Protein AF-A0A960HHR7-F1 (afdb_monomer_lite)

Structure (mmCIF, N/CA/C/O backbone):
data_AF-A0A960HHR7-F1
#
_entry.id   AF-A0A960HHR7-F1
#
loop_
_atom_site.group_PDB
_atom_site.id
_atom_site.type_symbol
_atom_site.label_atom_id
_atom_site.label_alt_id
_atom_site.label_comp_id
_atom_site.label_asym_id
_atom_site.label_entity_id
_atom_site.label_seq_id
_atom_site.pdbx_PDB_ins_code
_atom_site.Cartn_x
_atom_site.Cartn_y
_atom_site.Cartn_z
_atom_site.occupancy
_atom_site.B_iso_or_equiv
_atom_site.auth_seq_id
_atom_site.auth_comp_id
_atom_site.auth_asym_id
_atom_site.auth_atom_id
_atom_site.pdbx_PDB_model_num
ATOM 1 N N . MET A 1 1 ? 8.079 14.075 33.775 1.00 66.06 1 MET A N 1
ATOM 2 C CA . MET A 1 1 ? 6.916 13.169 33.890 1.00 66.06 1 MET A CA 1
ATOM 3 C C . MET A 1 1 ? 6.936 12.255 32.682 1.00 66.06 1 MET A C 1
ATOM 5 O O . MET A 1 1 ? 7.064 12.766 31.577 1.00 66.06 1 MET A O 1
ATOM 9 N N . THR A 1 2 ? 6.903 10.942 32.877 1.00 82.75 2 THR A N 1
ATOM 10 C CA . THR A 1 2 ? 6.808 9.958 31.789 1.00 82.75 2 THR A CA 1
ATOM 11 C C . THR A 1 2 ? 5.339 9.649 31.532 1.00 82.75 2 THR A C 1
ATOM 13 O O . THR A 1 2 ? 4.593 9.377 32.470 1.00 82.75 2 THR A O 1
ATOM 16 N N . ALA A 1 3 ? 4.914 9.728 30.272 1.00 86.44 3 ALA A N 1
ATOM 17 C CA . ALA A 1 3 ? 3.579 9.293 29.886 1.00 86.44 3 ALA A CA 1
ATOM 18 C C . ALA A 1 3 ? 3.451 7.776 30.104 1.00 86.44 3 ALA A C 1
ATOM 20 O O . ALA A 1 3 ? 4.387 7.027 29.818 1.00 86.44 3 ALA A O 1
ATOM 21 N N . GLN A 1 4 ? 2.307 7.336 30.625 1.00 91.25 4 GLN A N 1
ATOM 22 C CA . GLN A 1 4 ? 1.967 5.922 30.766 1.00 91.25 4 GLN A CA 1
ATOM 23 C C . GLN A 1 4 ? 0.997 5.507 29.654 1.00 91.25 4 GLN A C 1
ATOM 25 O O . GLN A 1 4 ? 0.237 6.350 29.171 1.00 91.25 4 GLN A O 1
ATOM 30 N N . PRO A 1 5 ? 1.018 4.234 29.225 1.00 92.06 5 PRO A N 1
ATOM 31 C CA . PRO A 1 5 ? 0.065 3.741 28.244 1.00 92.06 5 PRO A CA 1
ATOM 32 C C . PRO A 1 5 ? -1.358 3.779 28.810 1.00 92.06 5 PRO A C 1
ATOM 34 O O . PRO A 1 5 ? -1.590 3.422 29.964 1.00 92.06 5 PRO A O 1
ATOM 37 N N . LEU A 1 6 ? -2.307 4.185 27.971 1.00 92.94 6 LEU A N 1
ATOM 38 C CA . LEU A 1 6 ? -3.732 4.104 28.265 1.00 92.94 6 LEU A CA 1
ATOM 39 C C . LEU A 1 6 ? -4.187 2.647 28.099 1.00 92.94 6 LEU A C 1
ATOM 41 O O . LEU A 1 6 ? -4.031 2.073 27.024 1.00 92.94 6 LEU A O 1
ATOM 45 N N . THR A 1 7 ? -4.718 2.038 29.158 1.00 95.94 7 THR A N 1
ATOM 46 C CA . THR A 1 7 ? -5.096 0.610 29.173 1.00 95.94 7 THR A CA 1
ATOM 47 C C . THR A 1 7 ? -6.598 0.364 29.281 1.00 95.94 7 THR A C 1
ATOM 49 O O . THR A 1 7 ? -7.044 -0.761 29.076 1.00 95.94 7 THR A O 1
ATOM 52 N N . SER A 1 8 ? -7.368 1.395 29.617 1.00 96.50 8 SER A N 1
ATOM 53 C CA . SER A 1 8 ? -8.822 1.366 29.784 1.00 96.50 8 SER A CA 1
ATOM 54 C C . SER A 1 8 ? -9.370 2.785 29.655 1.00 96.50 8 SER A C 1
ATOM 56 O O . SER A 1 8 ? -8.641 3.742 29.919 1.00 96.50 8 SER A O 1
ATOM 58 N N . LEU A 1 9 ? -10.655 2.917 29.342 1.00 96.69 9 LEU A N 1
ATOM 59 C CA . LEU A 1 9 ? -11.384 4.185 29.375 1.00 96.69 9 LEU A CA 1
ATOM 60 C C . LEU A 1 9 ? -12.571 4.081 30.335 1.00 96.69 9 LEU A C 1
ATOM 62 O O . LEU A 1 9 ? -13.133 3.001 30.507 1.00 96.69 9 LEU A O 1
ATOM 66 N N . THR A 1 10 ? -12.978 5.199 30.938 1.00 97.19 10 THR A N 1
ATOM 67 C CA . THR A 1 10 ? -14.196 5.239 31.764 1.00 97.19 10 THR A CA 1
ATOM 68 C C . THR A 1 10 ? -15.323 5.949 31.023 1.00 97.19 10 THR A C 1
ATOM 70 O O . THR A 1 10 ? -15.139 7.041 30.490 1.00 97.19 10 THR A O 1
ATOM 73 N N . ALA A 1 11 ? -16.525 5.371 31.008 1.00 97.44 11 ALA A N 1
ATOM 74 C CA . ALA A 1 11 ? -17.689 6.034 30.425 1.00 97.44 11 ALA A CA 1
ATOM 75 C C . ALA A 1 11 ? -17.943 7.400 31.096 1.00 97.44 11 ALA A C 1
ATOM 77 O O . ALA A 1 11 ? -17.970 7.511 32.322 1.00 97.44 11 ALA A O 1
ATOM 78 N N . GLY A 1 12 ? -18.135 8.447 30.291 1.00 96.62 12 GLY A N 1
ATOM 79 C CA . GLY A 1 12 ? -18.308 9.822 30.772 1.00 96.62 12 GLY A CA 1
ATOM 80 C C . GLY A 1 12 ? -17.009 10.560 31.122 1.00 96.62 12 GLY A C 1
ATOM 81 O O . GLY A 1 12 ? -17.061 11.747 31.452 1.00 96.62 12 GLY A O 1
ATOM 82 N N . GLU A 1 13 ? -15.848 9.904 31.020 1.00 96.19 13 GLU A N 1
ATOM 83 C CA . GLU A 1 13 ? -14.543 10.555 31.138 1.00 96.19 13 GLU A CA 1
ATOM 84 C C . GLU A 1 13 ? -14.400 11.667 30.091 1.00 96.19 13 GLU A C 1
ATOM 86 O O . GLU A 1 13 ? -14.847 11.526 28.952 1.00 96.19 13 GLU A O 1
ATOM 91 N N . ARG A 1 14 ? -13.801 12.797 30.483 1.00 96.31 14 ARG A N 1
ATOM 92 C CA . ARG A 1 14 ? -13.617 13.958 29.606 1.00 96.31 14 ARG A CA 1
ATOM 93 C C . ARG A 1 14 ? -12.255 13.895 28.933 1.00 96.31 14 ARG A C 1
ATOM 95 O O . ARG A 1 14 ? -11.234 13.986 29.608 1.00 96.31 14 ARG A O 1
ATOM 102 N N . ILE A 1 15 ? -12.255 13.840 27.608 1.00 94.94 15 ILE A N 1
ATOM 103 C CA . ILE A 1 15 ? -11.051 13.928 26.783 1.00 94.94 15 ILE A CA 1
ATOM 104 C C . ILE A 1 15 ? -10.942 15.347 26.233 1.00 94.94 15 ILE A C 1
ATOM 106 O O . ILE A 1 15 ? -11.884 15.840 25.613 1.00 94.94 15 ILE A O 1
ATOM 110 N N . LEU A 1 16 ? -9.810 16.013 26.476 1.00 93.38 16 LEU A N 1
ATOM 111 C CA . LEU A 1 16 ? -9.553 17.361 25.968 1.00 93.38 16 LEU A CA 1
ATOM 112 C C . LEU A 1 16 ? -9.371 17.327 24.444 1.00 93.38 16 LEU A C 1
ATOM 114 O O . LEU A 1 16 ? -8.631 16.503 23.910 1.00 93.38 16 LEU A O 1
ATOM 118 N N . VAL A 1 17 ? -10.014 18.261 23.751 1.00 93.31 17 VAL A N 1
ATOM 119 C CA . VAL A 1 17 ? -9.988 18.397 22.294 1.00 93.31 17 VAL A CA 1
ATOM 120 C C . VAL A 1 17 ? -9.731 19.858 21.945 1.00 93.31 17 VAL A C 1
ATOM 122 O O . VAL A 1 17 ? -10.382 20.747 22.484 1.00 93.31 17 VAL A O 1
ATOM 125 N N . GLY A 1 18 ? -8.772 20.129 21.055 1.00 85.19 18 GLY A N 1
ATOM 126 C CA . GLY A 1 18 ? -8.492 21.492 20.582 1.00 85.19 18 GLY A CA 1
ATOM 127 C C . GLY A 1 18 ? -7.902 22.445 21.633 1.00 85.19 18 GLY A C 1
ATOM 128 O O . GLY A 1 18 ? -7.668 23.605 21.328 1.00 85.19 18 GLY A O 1
ATOM 129 N N . GLY A 1 19 ? -7.628 21.965 22.851 1.00 88.88 19 GLY A N 1
ATOM 130 C CA . GLY A 1 19 ? -7.031 22.747 23.939 1.00 88.88 19 GLY A CA 1
ATOM 131 C C . GLY A 1 19 ? -8.030 23.499 24.829 1.00 88.88 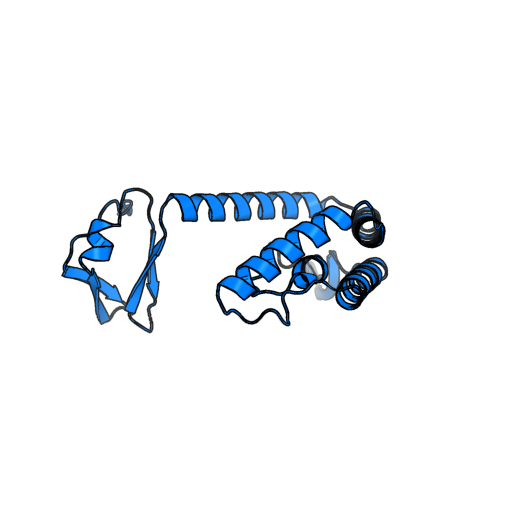19 GLY A C 1
ATOM 132 O O . GLY A 1 19 ? -7.659 23.883 25.934 1.00 88.88 19 GLY A O 1
ATOM 133 N N . ASP A 1 20 ? -9.283 23.662 24.402 1.00 92.88 20 ASP A N 1
ATOM 134 C CA . ASP A 1 20 ? -10.315 24.451 25.097 1.00 92.88 20 ASP A CA 1
ATOM 135 C C . ASP A 1 20 ? -11.686 23.754 25.207 1.00 92.88 20 ASP A C 1
ATOM 137 O O . ASP A 1 20 ? -12.572 24.223 25.924 1.00 92.88 20 ASP A O 1
ATOM 141 N N . ARG A 1 21 ? -11.872 22.617 24.529 1.00 94.81 21 ARG A N 1
ATOM 142 C CA . ARG A 1 21 ? -13.109 21.825 24.527 1.00 94.81 21 ARG A CA 1
ATOM 143 C C . ARG A 1 21 ? -12.853 20.434 25.087 1.00 94.81 21 ARG A C 1
ATOM 145 O O . ARG A 1 21 ? -11.716 19.979 25.179 1.00 94.81 21 ARG A O 1
ATOM 152 N N . PHE A 1 22 ? -13.919 19.726 25.442 1.00 95.94 22 PHE A N 1
ATOM 153 C CA . PHE A 1 22 ? -13.833 18.310 25.778 1.00 95.94 22 PHE A CA 1
ATOM 154 C C . PHE A 1 22 ? -14.968 17.521 25.137 1.00 95.94 22 PHE A C 1
ATOM 156 O O . PHE A 1 22 ? -16.048 18.056 24.888 1.00 95.94 22 PHE A O 1
ATOM 163 N N . VAL A 1 23 ? -14.723 16.231 24.936 1.00 96.50 23 VAL A N 1
ATOM 164 C CA . VAL A 1 23 ? -15.741 15.240 24.579 1.00 96.50 23 VAL A CA 1
ATOM 165 C C . VAL A 1 23 ? -15.806 14.172 25.656 1.00 96.50 23 VAL A C 1
ATOM 167 O O . VAL A 1 23 ? -14.818 13.909 26.341 1.00 96.50 23 VAL A O 1
ATOM 170 N N . MET A 1 24 ? -16.989 13.597 25.853 1.00 97.25 24 MET A N 1
ATOM 171 C CA . MET A 1 24 ? -17.178 12.528 26.828 1.00 97.25 24 MET A CA 1
ATOM 172 C C . MET A 1 24 ? -17.030 11.174 26.150 1.00 97.25 24 MET A C 1
ATOM 174 O O . MET A 1 24 ? -17.606 10.961 25.084 1.00 97.25 24 MET A O 1
ATOM 178 N N . VAL A 1 25 ? -16.311 10.255 26.788 1.00 97.50 25 VAL A N 1
ATOM 179 C CA . VAL A 1 25 ? -16.187 8.871 26.322 1.00 97.50 25 VAL A CA 1
ATOM 180 C C . VAL A 1 25 ? -17.565 8.188 26.348 1.00 97.50 25 VAL A C 1
ATOM 182 O O . VAL A 1 25 ? -18.169 8.082 27.422 1.00 97.50 25 VAL A O 1
ATOM 185 N N . PRO A 1 26 ? -18.079 7.696 25.205 1.00 97.38 26 PRO A N 1
ATOM 186 C CA . PRO A 1 26 ? -19.318 6.924 25.171 1.00 97.38 26 PRO A CA 1
ATOM 187 C C . PRO A 1 26 ? -19.165 5.567 25.881 1.00 97.38 26 PRO A C 1
ATOM 189 O O . PRO A 1 26 ? -18.097 4.964 25.781 1.00 97.38 26 PRO A O 1
ATOM 192 N N . PRO A 1 27 ? -20.222 5.017 26.512 1.00 97.88 27 PRO A N 1
ATOM 193 C CA . PRO A 1 27 ? -20.154 3.710 27.177 1.00 97.88 27 PRO A CA 1
ATOM 194 C C . PRO A 1 27 ? -19.641 2.584 26.272 1.00 97.88 27 PRO A C 1
ATOM 196 O O . PRO A 1 27 ? -18.730 1.865 26.653 1.00 97.88 27 PRO A O 1
ATOM 199 N N . ALA A 1 28 ? -20.130 2.512 25.030 1.00 97.06 28 ALA A N 1
ATOM 200 C CA . ALA A 1 28 ? -19.705 1.488 24.074 1.00 97.06 28 ALA A CA 1
ATOM 201 C C . ALA A 1 28 ? -18.201 1.543 23.750 1.00 97.06 28 ALA A C 1
ATOM 203 O O . ALA A 1 28 ? -17.589 0.508 23.514 1.00 97.06 28 ALA A O 1
ATOM 204 N N . LEU A 1 29 ? -17.604 2.741 23.747 1.00 97.31 29 LEU A N 1
ATOM 205 C CA . LEU A 1 29 ? -16.164 2.904 23.558 1.00 97.31 29 LEU A CA 1
ATOM 206 C C . LEU A 1 29 ? -15.397 2.445 24.802 1.00 97.31 29 LEU A C 1
ATOM 208 O O . LEU A 1 29 ? -14.404 1.740 24.672 1.00 97.31 29 LEU A O 1
ATOM 212 N N . ALA A 1 30 ? -15.861 2.826 25.995 1.00 97.56 30 ALA A N 1
ATOM 213 C CA . ALA A 1 30 ? -15.246 2.406 27.251 1.00 97.56 30 ALA A CA 1
ATOM 214 C C . ALA A 1 30 ? -15.256 0.879 27.419 1.00 97.56 30 ALA A C 1
ATOM 216 O O . ALA A 1 30 ? -14.239 0.306 27.797 1.00 97.56 30 ALA A O 1
ATOM 217 N N . ASP A 1 31 ? -16.370 0.232 27.069 1.00 97.75 31 ASP A N 1
ATOM 218 C CA . ASP A 1 31 ? -16.529 -1.224 27.144 1.00 97.75 31 ASP A CA 1
ATOM 219 C C . ASP A 1 31 ? -15.653 -1.968 26.121 1.00 97.75 31 ASP A C 1
ATOM 221 O O . ASP A 1 31 ? -15.204 -3.084 26.383 1.00 97.75 31 ASP A O 1
ATOM 225 N N . ALA A 1 32 ? -15.418 -1.371 24.948 1.00 97.38 32 ALA A N 1
ATOM 226 C CA . ALA A 1 32 ? -14.629 -1.979 23.877 1.00 97.38 32 ALA A CA 1
ATOM 227 C C . ALA A 1 32 ? -13.115 -1.758 24.024 1.00 97.38 32 ALA A C 1
ATOM 229 O O . ALA A 1 32 ? -12.339 -2.512 23.438 1.00 97.38 32 ALA A O 1
ATOM 230 N N . PHE A 1 33 ? -12.691 -0.724 24.754 1.00 98.06 33 PHE A N 1
ATOM 231 C CA . PHE A 1 33 ? -11.290 -0.328 24.845 1.00 98.06 33 PHE A CA 1
ATOM 232 C C . PHE A 1 33 ? -10.513 -1.193 25.841 1.00 98.06 33 PHE A C 1
ATOM 234 O O . PHE A 1 33 ? -10.871 -1.290 27.016 1.00 98.06 33 PHE A O 1
ATOM 241 N N . GLY A 1 34 ? -9.394 -1.759 25.395 1.00 97.12 34 GLY A N 1
ATOM 242 C CA . GLY A 1 34 ? -8.511 -2.576 26.220 1.00 97.12 34 GLY A CA 1
ATOM 243 C C . GLY A 1 34 ? -7.022 -2.239 26.087 1.00 97.12 34 GLY A C 1
ATOM 244 O O . GLY A 1 34 ? -6.619 -1.349 25.334 1.00 97.12 34 GLY A O 1
ATOM 245 N N . PRO A 1 35 ? -6.160 -2.958 26.828 1.00 97.38 35 PRO A N 1
ATOM 246 C CA . PRO A 1 35 ? -4.720 -2.746 26.784 1.00 97.38 35 PRO A CA 1
ATOM 247 C C . PRO A 1 35 ? -4.136 -2.930 25.378 1.00 97.38 35 PRO A C 1
ATOM 249 O O . PRO A 1 35 ? -4.312 -3.971 24.751 1.00 97.38 35 PRO A O 1
ATOM 252 N N . GLY A 1 36 ? -3.374 -1.934 24.922 1.00 95.75 36 GLY A N 1
ATOM 253 C CA . GLY A 1 36 ? -2.728 -1.936 23.605 1.00 95.75 36 GLY A CA 1
ATOM 254 C C . GLY A 1 36 ? -3.546 -1.261 22.502 1.00 95.75 36 GLY A C 1
ATOM 255 O O . GLY A 1 36 ? -2.981 -0.949 21.451 1.00 95.75 36 GLY A O 1
ATOM 256 N N . ASP A 1 37 ? -4.828 -0.987 22.748 1.00 97.69 37 ASP A N 1
ATOM 257 C CA . ASP A 1 37 ? -5.648 -0.181 21.853 1.00 97.69 37 ASP A CA 1
ATOM 258 C C . ASP A 1 37 ? -5.148 1.266 21.813 1.00 97.69 37 ASP A C 1
ATOM 260 O O . ASP A 1 37 ? -4.472 1.760 22.723 1.00 97.69 37 ASP A O 1
ATOM 264 N N . ARG A 1 38 ? -5.490 1.974 20.737 1.00 96.25 38 ARG A N 1
ATOM 265 C CA . ARG A 1 38 ? -5.193 3.399 20.590 1.00 96.25 38 ARG A CA 1
ATOM 266 C C . ARG A 1 38 ? -6.478 4.191 20.457 1.00 96.25 38 ARG A C 1
ATOM 268 O O . ARG A 1 38 ? -7.411 3.783 19.769 1.00 96.25 38 ARG A O 1
ATOM 275 N N . LEU A 1 39 ? -6.490 5.351 21.100 1.00 95.81 39 LEU A N 1
ATOM 276 C CA . LEU A 1 39 ? -7.531 6.352 20.948 1.00 95.81 39 LEU A CA 1
ATOM 277 C C . LEU A 1 39 ? -6.962 7.514 20.134 1.00 95.81 39 LEU A C 1
ATOM 279 O O . LEU A 1 39 ? -5.986 8.139 20.550 1.00 95.81 39 LEU A O 1
ATOM 283 N N . VAL A 1 40 ? -7.561 7.798 18.981 1.00 95.19 40 VAL A N 1
ATOM 284 C CA . VAL A 1 40 ? -7.232 8.972 18.165 1.00 95.19 40 VAL A CA 1
ATOM 285 C C . VAL A 1 40 ? -8.367 9.975 18.285 1.00 95.19 40 VAL A C 1
ATOM 287 O O . VAL A 1 40 ? -9.532 9.632 18.110 1.00 95.19 40 VAL A O 1
ATOM 290 N N . VAL A 1 41 ? -8.019 11.220 18.593 1.00 94.88 41 VAL A N 1
ATOM 291 C CA . VAL A 1 41 ? -8.978 12.311 18.764 1.00 94.88 41 VAL A CA 1
ATOM 292 C C . VAL A 1 41 ? -8.924 13.203 17.533 1.00 94.88 41 VAL A C 1
ATOM 294 O O . VAL A 1 41 ? -7.878 13.777 17.230 1.00 94.88 41 VAL A O 1
ATOM 297 N N . VAL A 1 42 ? -10.048 13.357 16.840 1.00 94.12 42 VAL A N 1
ATOM 298 C CA . VAL A 1 42 ? -10.158 14.323 15.743 1.00 94.12 42 VAL A CA 1
ATOM 299 C C . VAL A 1 42 ? -10.394 15.702 16.349 1.00 94.12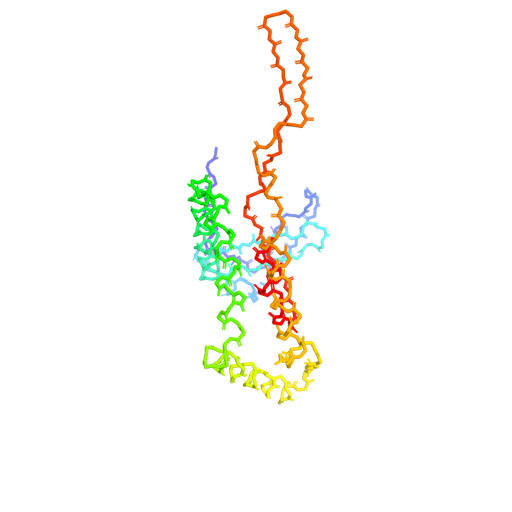 42 VAL A C 1
ATOM 301 O O . VAL A 1 42 ? -11.458 15.976 16.896 1.00 94.12 42 VAL A O 1
ATOM 304 N N . HIS A 1 43 ? -9.391 16.580 16.291 1.00 91.62 43 HIS A N 1
ATOM 305 C CA . HIS A 1 43 ? -9.433 17.854 17.018 1.00 91.62 43 HIS A CA 1
ATOM 306 C C . HIS A 1 43 ? -10.530 18.821 16.551 1.00 91.62 43 HIS A C 1
ATOM 308 O O . HIS A 1 43 ? -11.051 19.588 17.362 1.00 91.62 43 HIS A O 1
ATOM 314 N N . ASP A 1 44 ? -10.912 18.770 15.277 1.00 90.62 44 ASP A N 1
ATOM 315 C CA . ASP A 1 44 ? -11.915 19.681 14.726 1.00 90.62 44 ASP A CA 1
ATOM 316 C C . ASP A 1 44 ? -13.335 19.275 15.141 1.00 90.62 44 ASP A C 1
ATOM 318 O O . ASP A 1 44 ? -14.092 20.099 15.666 1.00 90.62 44 ASP A O 1
ATOM 322 N N . THR A 1 45 ? -13.673 17.993 14.971 1.00 93.12 45 THR A N 1
ATOM 323 C CA . THR A 1 45 ? -15.021 17.446 15.203 1.00 93.12 45 THR A CA 1
ATOM 324 C C . THR A 1 45 ? -15.237 16.931 16.624 1.00 93.12 45 THR A C 1
ATOM 326 O O . THR A 1 45 ? -16.368 16.919 17.103 1.00 93.12 45 THR A O 1
ATOM 329 N N . GLY A 1 46 ? -14.167 16.539 17.318 1.00 92.94 46 GLY A N 1
ATOM 330 C CA . GLY A 1 46 ? -14.231 15.859 18.610 1.00 92.94 46 GLY A CA 1
ATOM 331 C C . GLY A 1 46 ? -14.475 14.354 18.515 1.00 92.94 46 GLY A C 1
ATOM 332 O O . GLY A 1 46 ? -14.726 13.724 19.541 1.00 92.94 46 GLY A O 1
ATOM 333 N N . ASP A 1 47 ? -14.391 13.759 17.324 1.00 95.06 47 ASP A N 1
ATOM 334 C CA . ASP A 1 47 ? -14.592 12.319 17.178 1.00 95.06 47 ASP A CA 1
ATOM 335 C C . ASP A 1 47 ? -13.509 11.528 17.918 1.00 95.06 47 ASP A C 1
ATOM 337 O O . ASP A 1 47 ? -12.312 11.826 17.838 1.00 95.06 47 ASP A O 1
ATOM 341 N N . LEU A 1 48 ? -13.955 10.494 18.628 1.00 96.12 48 LEU A N 1
ATOM 342 C CA . LEU A 1 48 ? -13.106 9.542 19.330 1.00 96.12 48 LEU A CA 1
ATOM 343 C C . LEU A 1 48 ? -13.001 8.263 18.499 1.00 96.12 48 LEU A C 1
ATOM 345 O O . LEU A 1 48 ? -13.940 7.469 18.444 1.00 96.12 48 LEU A O 1
ATOM 349 N N . LEU A 1 49 ? -11.859 8.069 17.845 1.00 96.25 49 LEU A N 1
ATOM 350 C CA . LEU A 1 49 ? -11.591 6.908 17.005 1.00 96.25 49 LEU A CA 1
ATOM 351 C C . LEU A 1 49 ? -10.858 5.837 17.810 1.00 96.25 49 LEU A C 1
ATOM 353 O O . LEU A 1 49 ? -9.731 6.038 18.267 1.00 96.25 49 LEU A O 1
ATOM 357 N N . HIS A 1 50 ? -11.506 4.686 17.960 1.00 97.38 50 HIS A N 1
ATOM 358 C CA . HIS A 1 50 ? -10.922 3.493 18.562 1.00 97.38 50 HIS A CA 1
ATOM 359 C C . HIS A 1 50 ? -10.180 2.681 17.513 1.00 97.38 50 HIS A C 1
ATOM 361 O O . HIS A 1 50 ? -10.759 2.285 16.503 1.00 97.38 50 HIS A O 1
ATOM 367 N N . ILE A 1 51 ? -8.905 2.416 17.769 1.00 97.19 51 ILE A N 1
ATOM 368 C CA . ILE A 1 51 ? -8.088 1.513 16.968 1.00 97.19 51 ILE A CA 1
ATOM 369 C C . ILE A 1 51 ? -7.740 0.316 17.856 1.00 97.19 51 ILE A C 1
ATOM 371 O O . ILE A 1 51 ? -6.903 0.464 18.754 1.00 97.19 51 ILE A O 1
ATOM 375 N N . PRO A 1 52 ? -8.353 -0.857 17.623 1.00 97.81 52 PRO A N 1
ATOM 376 C CA . PRO A 1 52 ? -8.012 -2.071 18.349 1.00 97.81 52 PRO A CA 1
ATOM 377 C C . PRO A 1 52 ? -6.533 -2.439 18.191 1.00 97.81 52 PRO A C 1
ATOM 379 O O . PRO A 1 52 ? -5.943 -2.244 17.125 1.00 97.81 52 PRO A O 1
ATOM 382 N N . ALA A 1 53 ? -5.945 -3.031 19.228 1.00 97.56 53 ALA A N 1
ATOM 383 C CA . ALA A 1 53 ? -4.539 -3.415 19.272 1.00 97.56 53 ALA A CA 1
ATOM 384 C C . ALA A 1 53 ? -4.155 -4.317 18.092 1.00 97.56 53 ALA A C 1
ATOM 386 O O . ALA A 1 53 ? -3.113 -4.109 17.474 1.00 97.56 53 ALA A O 1
ATOM 387 N N . ALA A 1 54 ? -5.018 -5.279 17.749 1.00 97.19 54 ALA A N 1
ATOM 388 C CA . ALA A 1 54 ? -4.801 -6.198 16.635 1.00 97.19 54 ALA A CA 1
ATOM 389 C C . ALA A 1 54 ? -4.700 -5.461 15.288 1.00 97.19 54 ALA A C 1
ATOM 391 O O . ALA A 1 54 ? -3.757 -5.685 14.533 1.00 97.19 54 ALA A O 1
ATOM 392 N N . GLU A 1 55 ? -5.608 -4.521 15.018 1.00 97.12 55 GLU A N 1
ATOM 393 C CA . GLU A 1 55 ? -5.574 -3.708 13.794 1.00 97.12 55 GLU A CA 1
ATOM 394 C C . GLU A 1 55 ? -4.340 -2.799 13.767 1.00 97.12 55 GLU A C 1
ATOM 396 O O . GLU A 1 55 ? -3.638 -2.698 12.759 1.00 97.12 55 GLU A O 1
ATOM 401 N N . GLY A 1 56 ? -4.014 -2.186 14.910 1.00 95.31 56 GLY A N 1
ATOM 402 C CA . GLY A 1 56 ? -2.804 -1.382 15.061 1.00 95.31 56 GLY A CA 1
ATOM 403 C C . GLY A 1 56 ? -1.523 -2.178 14.798 1.00 95.31 56 GLY A C 1
ATOM 404 O O . GLY A 1 56 ? -0.592 -1.648 14.193 1.00 95.31 56 GLY A O 1
ATOM 405 N N . GLN A 1 57 ? -1.475 -3.446 15.213 1.00 96.50 57 GLN A N 1
ATOM 406 C CA . GLN A 1 57 ? -0.347 -4.347 14.970 1.00 96.50 57 GLN A CA 1
ATOM 407 C C . GLN A 1 57 ? -0.219 -4.725 13.493 1.00 96.50 57 GLN A C 1
ATOM 409 O O . GLN A 1 57 ? 0.892 -4.686 12.970 1.00 96.50 57 GLN A O 1
ATOM 414 N N . ILE A 1 58 ? -1.328 -5.028 12.810 1.00 97.12 58 ILE A N 1
ATOM 415 C CA . ILE A 1 58 ? -1.329 -5.341 11.371 1.00 97.12 58 ILE A CA 1
ATOM 416 C C . ILE A 1 58 ? -0.766 -4.162 10.571 1.00 97.12 58 ILE A C 1
ATOM 418 O O . ILE A 1 58 ? 0.133 -4.338 9.748 1.00 97.12 58 ILE A O 1
ATOM 422 N N . VAL A 1 59 ? -1.247 -2.946 10.847 1.00 95.44 59 VAL A N 1
ATOM 423 C CA . VAL A 1 59 ? -0.772 -1.740 10.154 1.00 95.44 59 VAL A CA 1
ATOM 424 C C . VAL A 1 59 ? 0.689 -1.447 10.493 1.00 95.44 59 VAL A C 1
ATOM 426 O O . VAL A 1 59 ? 1.468 -1.127 9.597 1.00 95.44 59 VAL A O 1
ATOM 429 N N . ALA A 1 60 ? 1.087 -1.572 11.763 1.00 95.25 60 ALA A N 1
ATOM 430 C CA . ALA A 1 60 ? 2.471 -1.345 12.172 1.00 95.25 60 ALA A CA 1
ATOM 431 C C . ALA A 1 60 ? 3.442 -2.317 11.487 1.00 95.25 60 ALA A C 1
ATOM 433 O O . ALA A 1 60 ? 4.492 -1.882 11.019 1.00 95.25 60 ALA A O 1
ATOM 434 N N . ALA A 1 61 ? 3.074 -3.598 11.383 1.00 97.31 61 ALA A N 1
ATOM 435 C CA . ALA A 1 61 ? 3.860 -4.595 10.664 1.00 97.31 61 ALA A CA 1
ATOM 436 C C . ALA A 1 61 ? 3.987 -4.235 9.177 1.00 97.31 61 ALA A C 1
ATOM 438 O O . ALA A 1 61 ? 5.100 -4.115 8.677 1.00 97.31 61 ALA A O 1
ATOM 439 N N . ALA A 1 62 ? 2.872 -3.936 8.500 1.00 96.44 62 ALA A N 1
ATOM 440 C CA . ALA A 1 62 ? 2.887 -3.581 7.080 1.00 96.44 62 ALA A CA 1
ATOM 441 C C . ALA A 1 62 ? 3.740 -2.332 6.778 1.00 96.44 62 ALA A C 1
ATOM 443 O O . ALA A 1 62 ? 4.452 -2.287 5.776 1.00 96.44 62 ALA A O 1
ATOM 444 N N . VAL A 1 63 ? 3.695 -1.314 7.646 1.00 96.69 63 VAL A N 1
ATOM 445 C CA . VAL A 1 63 ? 4.523 -0.103 7.502 1.00 96.69 63 VAL A CA 1
ATOM 446 C C . VAL A 1 63 ? 6.000 -0.399 7.774 1.00 96.69 63 VAL A C 1
ATOM 448 O O . VAL A 1 63 ? 6.858 0.155 7.082 1.00 96.69 63 VAL A O 1
ATOM 451 N N . SER A 1 64 ? 6.307 -1.268 8.742 1.00 97.69 64 SER A N 1
ATOM 452 C CA . SER A 1 64 ? 7.681 -1.715 9.008 1.00 97.69 64 SER A CA 1
ATOM 453 C C . SER A 1 64 ? 8.256 -2.435 7.790 1.00 97.69 64 SER A C 1
ATOM 455 O O . SER A 1 64 ? 9.287 -2.012 7.271 1.00 97.69 64 SER A O 1
ATOM 457 N N . ASP A 1 65 ? 7.532 -3.424 7.261 1.00 97.69 65 ASP A N 1
ATOM 458 C CA . ASP A 1 65 ? 7.931 -4.193 6.079 1.00 97.69 65 ASP A CA 1
ATOM 459 C C . ASP A 1 65 ? 8.151 -3.280 4.862 1.00 97.69 65 ASP A C 1
ATOM 461 O O . ASP A 1 65 ? 9.154 -3.395 4.156 1.00 97.69 65 ASP A O 1
ATOM 465 N N . ALA A 1 66 ? 7.252 -2.315 4.632 1.00 96.19 66 ALA A N 1
ATOM 466 C CA . ALA A 1 66 ? 7.392 -1.347 3.546 1.00 96.19 66 ALA A CA 1
ATOM 467 C C . ALA A 1 66 ? 8.617 -0.433 3.725 1.00 96.19 66 ALA A C 1
ATOM 469 O O . ALA A 1 66 ? 9.288 -0.096 2.748 1.00 96.19 66 ALA A O 1
ATOM 470 N N . THR A 1 67 ? 8.926 -0.040 4.962 1.00 96.81 67 THR A N 1
ATOM 471 C CA . THR A 1 67 ? 10.087 0.808 5.275 1.00 96.81 67 THR A CA 1
ATOM 472 C C . THR A 1 67 ? 11.395 0.050 5.051 1.00 96.81 67 THR A C 1
ATOM 474 O O . THR A 1 67 ? 12.321 0.580 4.434 1.00 96.81 67 THR A O 1
ATOM 477 N N . GLU A 1 68 ? 11.459 -1.205 5.496 1.00 97.19 68 GLU A N 1
ATOM 478 C CA . GLU A 1 68 ? 12.608 -2.086 5.279 1.00 97.19 68 GLU A CA 1
ATOM 479 C C . GLU A 1 68 ? 12.816 -2.381 3.788 1.00 97.19 68 GLU A C 1
ATOM 481 O O . GLU A 1 68 ? 13.932 -2.259 3.276 1.00 97.19 68 GLU A O 1
ATOM 486 N N . ALA A 1 69 ? 11.737 -2.683 3.059 1.00 95.81 69 ALA A N 1
ATOM 487 C CA . ALA A 1 69 ? 11.785 -2.899 1.618 1.00 95.81 69 ALA A CA 1
ATOM 488 C C . ALA A 1 69 ? 12.222 -1.639 0.853 1.00 95.81 69 ALA A C 1
ATOM 490 O O . ALA A 1 69 ? 13.014 -1.740 -0.084 1.00 95.81 69 ALA A O 1
ATOM 491 N N . PHE A 1 70 ? 11.764 -0.449 1.261 1.00 93.50 70 PHE A N 1
ATOM 492 C CA . PHE A 1 70 ? 12.205 0.818 0.673 1.00 93.50 70 PHE A CA 1
ATOM 493 C C . PHE A 1 70 ? 13.712 1.039 0.864 1.00 93.50 70 PHE A C 1
ATOM 495 O O . PHE A 1 70 ? 14.408 1.392 -0.090 1.00 93.50 70 PHE A O 1
ATOM 502 N N . ALA A 1 71 ? 14.236 0.768 2.065 1.00 93.31 71 ALA A N 1
ATOM 503 C CA . ALA A 1 71 ? 15.671 0.844 2.327 1.00 93.31 71 ALA A CA 1
ATOM 504 C C . ALA A 1 71 ? 16.465 -0.149 1.459 1.00 93.31 71 ALA A C 1
ATOM 506 O O . ALA A 1 71 ? 17.499 0.210 0.897 1.00 93.31 71 ALA A O 1
ATOM 507 N N . ALA A 1 72 ? 15.962 -1.375 1.284 1.00 94.69 72 ALA A N 1
ATOM 508 C CA . ALA A 1 72 ? 16.579 -2.365 0.403 1.00 94.69 72 ALA A CA 1
ATOM 509 C C . ALA A 1 72 ? 16.535 -1.945 -1.080 1.00 94.69 72 ALA A C 1
ATOM 511 O O . ALA A 1 72 ? 17.505 -2.155 -1.809 1.00 94.69 72 ALA A O 1
ATOM 512 N N . LEU A 1 73 ? 15.448 -1.305 -1.526 1.00 92.19 73 LEU A N 1
ATOM 513 C CA . LEU A 1 73 ? 15.274 -0.839 -2.906 1.00 92.19 73 LEU A CA 1
ATOM 514 C C . LEU A 1 73 ? 16.301 0.233 -3.306 1.00 92.19 73 LEU A C 1
ATOM 516 O O . LEU A 1 73 ? 16.626 0.353 -4.488 1.00 92.19 73 LEU A O 1
ATOM 520 N N . ALA A 1 74 ? 16.850 0.981 -2.344 1.00 87.19 74 ALA A N 1
ATOM 521 C CA . ALA A 1 74 ? 17.924 1.943 -2.595 1.00 87.19 74 ALA A CA 1
ATOM 522 C C . ALA A 1 74 ? 19.217 1.280 -3.114 1.00 87.19 74 ALA A C 1
ATOM 524 O O . ALA A 1 74 ? 19.993 1.924 -3.816 1.00 87.19 74 ALA A O 1
ATOM 525 N N . ALA A 1 75 ? 19.439 -0.004 -2.809 1.00 89.62 75 ALA A N 1
ATOM 526 C CA . ALA A 1 75 ? 20.581 -0.776 -3.304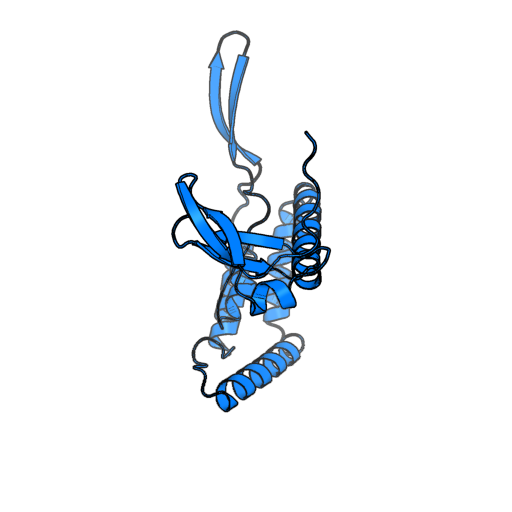 1.00 89.62 75 ALA A CA 1
ATOM 527 C C . ALA A 1 75 ? 20.319 -1.463 -4.660 1.00 89.62 75 ALA A C 1
ATOM 529 O O . ALA A 1 75 ? 21.216 -2.104 -5.208 1.00 89.62 75 ALA A O 1
ATOM 530 N N . VAL A 1 76 ? 19.100 -1.361 -5.199 1.00 92.69 76 VAL A N 1
ATOM 531 C CA . VAL A 1 76 ? 18.696 -2.009 -6.451 1.00 92.69 76 VAL A CA 1
ATOM 532 C C . VAL A 1 76 ? 18.954 -1.075 -7.630 1.00 92.69 76 VAL A C 1
ATOM 534 O O . VAL A 1 76 ? 18.438 0.047 -7.682 1.00 92.69 76 VAL A O 1
ATOM 537 N N . ASP A 1 77 ? 19.724 -1.561 -8.603 1.00 91.69 77 ASP A N 1
ATOM 538 C CA . ASP A 1 77 ? 19.994 -0.823 -9.833 1.00 91.69 77 ASP A CA 1
ATOM 539 C C . ASP A 1 77 ? 18.736 -0.643 -10.705 1.00 91.69 77 ASP A C 1
ATOM 541 O O . ASP A 1 77 ? 17.736 -1.360 -10.596 1.00 91.69 77 ASP A O 1
ATOM 545 N N . ASP A 1 78 ? 18.782 0.343 -11.599 1.00 90.50 78 ASP A N 1
ATOM 546 C CA . ASP A 1 78 ? 17.630 0.690 -12.431 1.00 90.50 78 ASP A CA 1
ATOM 547 C C . ASP A 1 78 ? 17.265 -0.404 -13.453 1.00 90.50 78 ASP A C 1
ATOM 549 O O . ASP A 1 78 ? 16.107 -0.487 -13.872 1.00 90.50 78 ASP A O 1
ATOM 553 N N . ALA A 1 79 ? 18.204 -1.277 -13.839 1.00 93.06 79 ALA A N 1
ATOM 554 C CA . ALA A 1 79 ? 17.925 -2.375 -14.765 1.00 93.06 79 ALA A CA 1
ATOM 555 C C . ALA A 1 79 ? 17.047 -3.443 -14.100 1.00 93.06 79 ALA A C 1
ATOM 557 O O . ALA A 1 79 ? 16.111 -3.943 -14.720 1.00 93.06 79 ALA A O 1
ATOM 558 N N . ARG A 1 80 ? 17.280 -3.735 -12.818 1.00 94.69 80 ARG A N 1
ATOM 559 C CA . ARG A 1 80 ? 16.453 -4.660 -12.029 1.00 94.69 80 ARG A CA 1
ATOM 560 C C . ARG A 1 80 ? 15.045 -4.122 -11.778 1.00 94.69 80 ARG A C 1
ATOM 562 O O . ARG A 1 80 ? 14.095 -4.901 -11.766 1.00 94.69 80 ARG A O 1
ATOM 569 N N . ILE A 1 81 ? 14.886 -2.807 -11.635 1.00 92.81 81 ILE A N 1
ATOM 570 C CA . ILE A 1 81 ? 13.558 -2.174 -11.554 1.00 92.81 81 ILE A CA 1
ATOM 571 C C . ILE A 1 81 ? 12.838 -2.228 -12.902 1.00 92.81 81 ILE A C 1
ATOM 573 O O . ILE A 1 81 ? 11.656 -2.555 -12.965 1.00 92.81 81 ILE A O 1
ATOM 577 N N . THR A 1 82 ? 13.561 -1.977 -13.991 1.00 94.25 82 THR A N 1
ATOM 578 C CA . THR A 1 82 ? 13.027 -2.131 -15.351 1.00 94.25 82 THR A CA 1
ATOM 579 C C . THR A 1 82 ? 12.556 -3.572 -15.588 1.00 94.25 82 THR A C 1
ATOM 581 O O . THR A 1 82 ? 11.447 -3.800 -16.069 1.00 94.25 82 THR A O 1
ATOM 584 N N . GLU A 1 83 ? 13.360 -4.559 -15.182 1.00 95.81 83 GLU A N 1
ATOM 585 C CA . GLU A 1 83 ? 13.016 -5.982 -15.257 1.00 95.81 83 GLU A CA 1
ATOM 586 C C . GLU A 1 83 ? 11.785 -6.328 -14.407 1.00 95.81 83 GLU A C 1
ATOM 588 O O . GLU A 1 83 ? 10.963 -7.135 -14.837 1.00 95.81 83 GLU A O 1
ATOM 593 N N . PHE A 1 84 ? 11.617 -5.716 -13.229 1.00 95.19 84 PHE A N 1
ATOM 594 C CA . PHE A 1 84 ? 10.416 -5.895 -12.411 1.00 95.19 84 PHE A CA 1
ATOM 595 C C . PHE A 1 84 ? 9.148 -5.507 -13.184 1.00 95.19 84 PHE A C 1
ATOM 597 O O . PHE A 1 84 ? 8.238 -6.331 -13.295 1.00 95.19 84 PHE A O 1
ATOM 604 N N . PHE A 1 85 ? 9.105 -4.307 -13.772 1.00 96.06 85 PHE A N 1
ATOM 605 C CA . PHE A 1 85 ? 7.940 -3.855 -14.541 1.00 96.06 85 PHE A CA 1
ATOM 606 C C . PHE A 1 85 ? 7.688 -4.719 -15.783 1.00 96.06 85 PHE A C 1
ATOM 608 O O . PHE A 1 85 ? 6.540 -5.059 -16.072 1.00 96.06 85 PHE A O 1
ATOM 615 N N . ASP A 1 86 ? 8.746 -5.130 -16.489 1.00 97.19 86 ASP A N 1
ATOM 616 C CA . ASP A 1 86 ? 8.628 -5.994 -17.669 1.00 97.19 86 ASP A CA 1
ATOM 617 C C . ASP A 1 86 ? 8.085 -7.389 -17.326 1.00 97.19 86 ASP A C 1
ATOM 619 O O . ASP A 1 86 ? 7.151 -7.889 -17.966 1.00 97.19 86 ASP A O 1
ATOM 623 N N . ARG A 1 87 ? 8.620 -8.007 -16.266 1.00 97.69 87 ARG A N 1
ATOM 624 C CA . ARG A 1 87 ? 8.157 -9.313 -15.785 1.00 97.69 87 ARG A CA 1
ATOM 625 C C . ARG A 1 87 ? 6.735 -9.238 -15.253 1.00 97.69 87 ARG A C 1
ATOM 627 O O . ARG A 1 87 ? 5.959 -10.154 -15.515 1.00 97.69 87 ARG A O 1
ATOM 634 N N . PHE A 1 88 ? 6.379 -8.162 -14.553 1.00 96.75 88 PHE A N 1
ATOM 635 C CA . PHE A 1 88 ? 5.016 -7.962 -14.074 1.00 96.75 88 PHE A CA 1
ATOM 636 C C . PHE A 1 88 ? 4.043 -7.836 -15.256 1.00 96.75 88 PHE A C 1
ATOM 638 O O . PHE A 1 88 ? 3.071 -8.586 -15.324 1.00 96.75 88 PHE A O 1
ATOM 645 N N . ALA A 1 89 ? 4.344 -6.992 -16.247 1.00 97.25 89 ALA A N 1
ATOM 646 C CA . ALA A 1 89 ? 3.525 -6.866 -17.454 1.00 97.25 89 ALA A CA 1
ATOM 647 C C . ALA A 1 89 ? 3.383 -8.204 -18.203 1.00 97.25 89 ALA A C 1
ATOM 649 O O . ALA A 1 89 ? 2.294 -8.546 -18.663 1.00 97.25 89 ALA A O 1
ATOM 650 N N . THR A 1 90 ? 4.468 -8.979 -18.295 1.00 98.25 90 THR A N 1
ATOM 651 C CA . THR A 1 90 ? 4.486 -10.288 -18.964 1.00 98.25 90 THR A CA 1
ATOM 652 C C . THR A 1 90 ? 3.619 -11.316 -18.242 1.00 98.25 90 THR A C 1
ATOM 654 O O . THR A 1 90 ? 2.794 -11.965 -18.878 1.00 98.25 90 THR A O 1
ATOM 657 N N . LEU A 1 91 ? 3.751 -11.440 -16.918 1.00 97.44 91 LEU A N 1
ATOM 658 C CA . LEU A 1 91 ? 2.927 -12.356 -16.123 1.00 97.44 91 LEU A CA 1
ATOM 659 C C . LEU A 1 91 ? 1.458 -11.938 -16.122 1.00 97.44 91 LEU A C 1
ATOM 661 O O . LEU A 1 91 ? 0.579 -12.789 -16.186 1.00 97.44 91 LEU A O 1
ATOM 665 N N . LEU A 1 92 ? 1.177 -10.633 -16.099 1.00 96.06 92 LEU A N 1
ATOM 666 C CA . LEU A 1 92 ? -0.193 -10.146 -16.183 1.00 96.06 92 LEU A CA 1
ATOM 667 C C . LEU A 1 92 ? -0.809 -10.429 -17.560 1.00 96.06 92 LEU A C 1
ATOM 669 O O . LEU A 1 92 ? -2.013 -10.649 -17.639 1.00 96.06 92 LEU A O 1
ATOM 673 N N . ALA A 1 93 ? -0.012 -10.462 -18.632 1.00 97.69 93 ALA A N 1
ATOM 674 C CA . ALA A 1 93 ? -0.444 -10.821 -19.986 1.00 97.69 93 ALA A CA 1
ATOM 675 C C . ALA A 1 93 ? -0.582 -12.337 -20.219 1.00 97.69 93 ALA A C 1
ATOM 677 O O . ALA A 1 93 ? -1.261 -12.740 -21.161 1.00 97.69 93 ALA A O 1
ATOM 678 N N . ASP A 1 94 ? 0.007 -13.173 -19.365 1.00 98.38 94 ASP A N 1
ATOM 679 C CA . ASP A 1 94 ? -0.124 -14.626 -19.443 1.00 98.38 94 ASP A CA 1
ATOM 680 C C . ASP A 1 94 ? -1.482 -15.087 -18.893 1.00 98.38 94 ASP A C 1
ATOM 682 O O . ASP A 1 94 ? -1.856 -14.785 -17.760 1.00 98.38 94 ASP A O 1
ATOM 686 N N . ASP A 1 95 ? -2.257 -15.800 -19.710 1.00 98.06 95 ASP A N 1
ATOM 687 C CA . ASP A 1 95 ? -3.615 -16.217 -19.344 1.00 98.06 95 ASP A CA 1
ATOM 688 C C . ASP A 1 95 ? -3.637 -17.234 -18.201 1.00 98.06 95 ASP A C 1
ATOM 690 O O . ASP A 1 95 ? -4.551 -17.204 -17.376 1.00 98.06 95 ASP A O 1
ATOM 694 N N . ALA A 1 96 ? -2.631 -18.108 -18.111 1.00 98.12 96 ALA A N 1
ATOM 695 C CA . ALA A 1 96 ? -2.564 -19.105 -17.049 1.00 98.12 96 ALA A CA 1
ATOM 696 C C . ALA A 1 96 ? -2.253 -18.453 -15.693 1.00 98.12 96 ALA A C 1
ATOM 698 O O . ALA A 1 96 ? -2.894 -18.778 -14.693 1.00 98.12 96 ALA A O 1
ATOM 699 N N . ALA A 1 97 ? -1.324 -17.496 -15.661 1.00 97.38 97 ALA A N 1
ATOM 700 C CA . ALA A 1 97 ? -1.015 -16.700 -14.479 1.00 97.38 97 ALA A CA 1
ATOM 701 C C . ALA A 1 97 ? -2.173 -15.767 -14.086 1.00 97.38 97 ALA A C 1
ATOM 703 O O . ALA A 1 97 ? -2.410 -15.545 -12.898 1.00 97.38 97 ALA A O 1
ATOM 704 N N . PHE A 1 98 ? -2.920 -15.244 -15.063 1.00 97.19 98 PHE A N 1
ATOM 705 C CA . PHE A 1 98 ? -4.047 -14.343 -14.820 1.00 97.19 98 PHE A CA 1
ATOM 706 C C . PHE A 1 98 ? -5.336 -15.053 -14.382 1.00 97.19 98 PHE A C 1
ATOM 708 O O . PHE A 1 98 ? -6.117 -14.480 -13.622 1.00 97.19 98 PHE A O 1
ATOM 715 N N . ALA A 1 99 ? -5.566 -16.295 -14.811 1.00 97.81 99 ALA A N 1
ATOM 716 C CA . ALA A 1 99 ? -6.766 -17.068 -14.484 1.00 97.81 99 ALA A CA 1
ATOM 717 C C . ALA A 1 99 ? -7.165 -17.057 -12.987 1.00 97.81 99 ALA A C 1
ATOM 719 O O . ALA A 1 99 ? -8.332 -16.775 -12.700 1.00 97.81 99 ALA A O 1
ATOM 720 N N . PRO A 1 100 ? -6.262 -17.300 -12.011 1.00 97.62 100 PRO A N 1
ATOM 721 C CA . PRO A 1 100 ? -6.628 -17.225 -10.595 1.00 97.62 100 PRO A CA 1
ATOM 722 C C . PRO A 1 100 ? -7.024 -15.811 -10.139 1.00 97.62 100 PRO A C 1
ATOM 724 O O . PRO A 1 100 ? -7.882 -15.674 -9.269 1.00 97.62 100 PRO A O 1
ATOM 727 N N . ILE A 1 101 ? -6.445 -14.762 -10.732 1.00 96.12 101 ILE A N 1
ATOM 728 C CA . ILE A 1 101 ? -6.784 -13.363 -10.422 1.00 96.12 101 ILE A CA 1
ATOM 729 C C . ILE A 1 101 ? -8.190 -13.041 -10.939 1.00 96.12 101 ILE A C 1
ATOM 731 O O . ILE A 1 101 ? -8.990 -12.452 -10.214 1.00 96.12 101 ILE A O 1
ATOM 735 N N . ALA A 1 102 ? -8.512 -13.469 -12.164 1.00 96.81 102 ALA A N 1
ATOM 736 C CA . ALA A 1 102 ? -9.848 -13.314 -12.736 1.00 96.81 102 ALA A CA 1
ATOM 737 C C . ALA A 1 102 ? -10.909 -14.027 -11.884 1.00 96.81 102 ALA A C 1
ATOM 739 O O . ALA A 1 102 ? -11.908 -13.419 -11.515 1.00 96.81 102 ALA A O 1
ATOM 740 N N . ALA A 1 103 ? -10.648 -15.275 -11.481 1.00 98.06 103 ALA A N 1
ATOM 741 C CA . ALA A 1 103 ? -11.563 -16.040 -10.636 1.00 98.06 103 ALA A CA 1
ATOM 742 C C . ALA A 1 103 ? -11.791 -15.385 -9.259 1.00 98.06 103 ALA A C 1
ATOM 744 O O . ALA A 1 103 ? -12.916 -15.373 -8.756 1.00 98.06 103 ALA A O 1
ATOM 745 N N . ALA A 1 104 ? -10.742 -14.815 -8.653 1.00 97.25 104 ALA A N 1
ATOM 746 C CA . ALA A 1 104 ? -10.873 -14.050 -7.414 1.00 97.25 104 ALA A CA 1
ATOM 747 C C . ALA A 1 104 ? -11.726 -12.786 -7.619 1.00 97.25 104 ALA A C 1
ATOM 749 O O . ALA A 1 104 ? -12.620 -12.508 -6.819 1.00 97.25 104 ALA A O 1
ATOM 750 N N . ASN A 1 105 ? -11.510 -12.059 -8.722 1.00 97.44 105 ASN A N 1
ATOM 751 C CA . ASN A 1 105 ? -12.308 -10.881 -9.048 1.00 97.44 105 ASN A CA 1
ATOM 752 C C . ASN A 1 105 ? -13.785 -11.219 -9.295 1.00 97.44 105 ASN A C 1
ATOM 754 O O . ASN A 1 105 ? -14.656 -10.502 -8.805 1.00 97.44 105 ASN A O 1
ATOM 758 N N . ASP A 1 106 ? -14.081 -12.321 -9.985 1.00 97.69 106 ASP A N 1
ATOM 759 C CA . ASP A 1 106 ? -15.453 -12.784 -10.210 1.00 97.69 106 ASP A CA 1
ATOM 760 C C . ASP A 1 106 ? -16.172 -13.071 -8.882 1.00 97.69 106 ASP A C 1
ATOM 762 O O . ASP A 1 106 ? -17.318 -12.654 -8.682 1.00 97.69 106 ASP A O 1
ATOM 766 N N . ALA A 1 107 ? -15.482 -13.703 -7.927 1.00 97.88 107 ALA A N 1
ATOM 767 C CA . ALA A 1 107 ? -16.020 -13.947 -6.591 1.00 97.88 107 ALA A CA 1
ATOM 768 C C . ALA A 1 107 ? -16.324 -12.639 -5.832 1.00 97.88 107 ALA A C 1
ATOM 770 O O . ALA A 1 107 ? -17.378 -12.526 -5.187 1.00 97.88 107 ALA A O 1
ATOM 771 N N . ASP A 1 108 ? -15.448 -11.636 -5.941 1.00 96.25 108 ASP A N 1
ATOM 772 C CA . ASP A 1 108 ? -15.657 -10.304 -5.364 1.00 96.25 108 ASP A CA 1
ATOM 773 C C . ASP A 1 108 ? -16.836 -9.573 -6.020 1.00 96.25 108 ASP A C 1
ATOM 775 O O . ASP A 1 108 ? -17.673 -8.985 -5.325 1.00 96.25 108 ASP A O 1
ATOM 779 N N . VAL A 1 109 ? -16.953 -9.646 -7.349 1.00 97.12 109 VAL A N 1
ATOM 780 C CA . VAL A 1 109 ? -18.063 -9.066 -8.117 1.00 97.12 109 VAL A CA 1
ATOM 781 C C . VAL A 1 109 ? -19.390 -9.699 -7.709 1.00 97.12 109 VAL A C 1
ATOM 783 O O . VAL A 1 109 ? -20.361 -8.982 -7.451 1.00 97.12 109 VAL A O 1
ATOM 786 N N . ASP A 1 110 ? -19.447 -11.021 -7.586 1.00 97.62 110 ASP A N 1
ATOM 787 C CA . ASP A 1 110 ? -20.658 -11.724 -7.170 1.00 97.62 110 ASP A CA 1
ATOM 788 C C . ASP A 1 110 ? -21.035 -11.420 -5.718 1.00 97.62 110 ASP A C 1
ATOM 790 O O . ASP A 1 110 ? -22.213 -11.225 -5.399 1.00 97.62 110 ASP A O 1
ATOM 794 N N . SER A 1 111 ? -20.047 -11.313 -4.828 1.00 97.00 111 SER A N 1
ATOM 795 C CA . SER A 1 111 ? -20.255 -10.858 -3.451 1.00 97.00 111 SER A CA 1
ATOM 796 C C . SER A 1 111 ? -20.827 -9.438 -3.405 1.00 97.00 111 SER A C 1
ATOM 798 O O . SER A 1 111 ? -21.826 -9.185 -2.723 1.00 97.00 111 SER A O 1
ATOM 800 N N . ALA A 1 112 ? -20.255 -8.512 -4.177 1.00 96.00 112 ALA A N 1
ATOM 801 C CA . ALA A 1 112 ? -20.723 -7.134 -4.270 1.00 96.00 112 ALA A CA 1
ATOM 802 C C . ALA A 1 112 ? -22.153 -7.051 -4.830 1.00 96.00 112 ALA A C 1
ATOM 804 O O . ALA A 1 112 ? -22.987 -6.343 -4.257 1.00 96.00 112 ALA A O 1
ATOM 805 N N . ARG A 1 113 ? -22.471 -7.835 -5.871 1.00 96.12 113 ARG A N 1
ATOM 806 C CA . ARG A 1 113 ? -23.829 -7.955 -6.430 1.00 96.12 113 ARG A CA 1
ATOM 807 C C . ARG A 1 113 ? -24.836 -8.434 -5.392 1.00 96.12 113 ARG A C 1
ATOM 809 O O . ARG A 1 113 ? -25.866 -7.788 -5.218 1.00 96.12 113 ARG A O 1
ATOM 816 N N . ARG A 1 114 ? -24.534 -9.516 -4.660 1.00 97.56 114 ARG A N 1
ATOM 817 C CA . ARG A 1 114 ? -25.419 -10.041 -3.597 1.00 97.56 114 ARG A CA 1
ATOM 818 C C . ARG A 1 114 ? -25.694 -9.012 -2.502 1.00 97.56 114 ARG A C 1
ATOM 820 O O . ARG A 1 114 ? -26.760 -9.028 -1.899 1.00 97.56 114 ARG A O 1
ATOM 827 N N . ARG A 1 115 ? -24.747 -8.106 -2.259 1.00 96.69 115 ARG A N 1
ATOM 828 C CA . ARG A 1 115 ? -24.863 -7.013 -1.283 1.00 96.69 115 ARG A CA 1
ATOM 829 C C . ARG A 1 115 ? -25.482 -5.733 -1.858 1.00 96.69 115 ARG A C 1
ATOM 831 O O . ARG A 1 115 ? -25.503 -4.726 -1.156 1.00 96.69 115 ARG A O 1
ATOM 838 N N . GLY A 1 116 ? -25.935 -5.737 -3.115 1.00 95.81 116 GLY A N 1
ATOM 839 C CA . GLY A 1 116 ? -26.513 -4.565 -3.779 1.00 95.81 116 GLY A CA 1
ATOM 840 C C . GLY A 1 116 ? -25.519 -3.422 -4.014 1.00 95.81 116 GLY A C 1
ATOM 841 O O . GLY A 1 116 ? -25.927 -2.267 -4.111 1.00 95.81 116 GLY A O 1
ATOM 842 N N . ARG A 1 117 ? -24.213 -3.711 -4.065 1.00 94.44 117 ARG A N 1
ATOM 843 C CA . ARG A 1 117 ? -23.163 -2.706 -4.284 1.00 94.44 117 ARG A CA 1
ATOM 844 C C . ARG A 1 117 ? -22.892 -2.506 -5.773 1.00 94.44 117 ARG A C 1
ATOM 846 O O . ARG A 1 117 ? -22.988 -3.438 -6.569 1.00 94.44 117 ARG A O 1
ATOM 853 N N . ALA A 1 118 ? -22.509 -1.286 -6.146 1.00 92.75 118 ALA A N 1
ATOM 854 C CA . ALA A 1 118 ? -22.096 -0.978 -7.510 1.00 92.75 118 ALA A CA 1
ATOM 855 C C . ALA A 1 118 ? -20.782 -1.698 -7.857 1.00 92.75 118 ALA A C 1
ATOM 857 O O . ALA A 1 118 ? -19.810 -1.617 -7.111 1.00 92.75 118 ALA A O 1
ATOM 858 N N . ILE A 1 119 ? -20.746 -2.367 -9.012 1.00 94.50 119 ILE A N 1
ATOM 859 C CA . ILE A 1 119 ? -19.599 -3.185 -9.447 1.00 94.50 119 ILE A CA 1
ATOM 860 C C . ILE A 1 119 ? -18.809 -2.586 -10.611 1.00 94.50 119 ILE A C 1
ATOM 862 O O . ILE A 1 119 ? -17.782 -3.131 -10.988 1.00 94.50 119 ILE A O 1
ATOM 866 N N . GLY A 1 120 ? -19.267 -1.480 -11.206 1.00 90.44 120 GLY A N 1
ATOM 867 C CA . GLY A 1 120 ? -18.746 -1.012 -12.499 1.00 90.44 120 GLY A CA 1
ATOM 868 C C . GLY A 1 120 ? -17.240 -0.728 -12.529 1.00 90.44 120 GLY A C 1
ATOM 869 O O . GLY A 1 120 ? -16.631 -0.830 -13.583 1.00 90.44 120 GLY A O 1
ATOM 870 N N . ARG A 1 121 ? -16.635 -0.393 -11.382 1.00 92.25 121 ARG A N 1
ATOM 871 C CA . ARG A 1 121 ? -15.181 -0.183 -11.249 1.00 92.25 121 ARG A CA 1
ATOM 872 C C . ARG A 1 121 ? -14.425 -1.423 -10.759 1.00 92.25 121 ARG A C 1
ATOM 874 O O . ARG A 1 121 ? -13.209 -1.475 -10.901 1.00 92.25 121 ARG A O 1
ATOM 881 N N . LEU A 1 122 ? -15.151 -2.387 -10.192 1.00 95.12 122 LEU A N 1
ATOM 882 C CA . LEU A 1 122 ? -14.612 -3.601 -9.588 1.00 95.12 122 LEU A CA 1
ATOM 883 C C . LEU A 1 122 ? -14.345 -4.689 -10.630 1.00 95.12 122 LEU A C 1
ATOM 885 O O . LEU A 1 122 ? -13.441 -5.485 -10.425 1.00 95.12 122 LEU A O 1
ATOM 889 N N . VAL A 1 123 ? -15.122 -4.733 -11.715 1.00 96.19 123 VAL A N 1
ATOM 890 C CA . VAL A 1 123 ? -14.983 -5.758 -12.761 1.00 96.19 123 VAL A CA 1
ATOM 891 C C . VAL A 1 123 ? -13.641 -5.607 -13.479 1.00 96.19 123 VAL A C 1
ATOM 893 O O . VAL A 1 123 ? -13.393 -4.595 -14.136 1.00 96.19 123 VAL A O 1
ATOM 896 N N . LEU A 1 124 ? -12.805 -6.637 -13.381 1.00 96.00 124 LEU A N 1
ATOM 897 C CA . LEU A 1 124 ? -11.517 -6.740 -14.055 1.00 96.00 124 LEU A CA 1
ATOM 898 C C . LEU A 1 124 ? -11.699 -7.410 -15.422 1.00 96.00 124 LEU A C 1
ATOM 900 O O . LEU A 1 124 ? -11.469 -8.605 -15.596 1.00 96.00 124 LEU A O 1
ATOM 904 N N . ASP A 1 125 ? -12.150 -6.628 -16.400 1.00 95.00 125 ASP A N 1
ATOM 905 C CA . ASP A 1 125 ? -12.327 -7.102 -17.772 1.00 95.00 125 ASP A CA 1
ATOM 906 C C . ASP A 1 125 ? -11.016 -7.081 -18.586 1.00 95.00 125 ASP A C 1
ATOM 908 O O . ASP A 1 125 ? -9.968 -6.585 -18.156 1.00 95.00 125 ASP A O 1
ATOM 912 N N . ALA A 1 126 ? -11.075 -7.613 -19.810 1.00 95.62 126 ALA A N 1
ATOM 913 C CA . ALA A 1 126 ? -9.930 -7.650 -20.719 1.00 95.62 126 ALA A CA 1
ATOM 914 C C . ALA A 1 126 ? -9.369 -6.251 -21.037 1.00 95.62 126 ALA A C 1
ATOM 916 O O . ALA A 1 126 ? -8.163 -6.102 -21.233 1.00 95.62 126 ALA A O 1
ATOM 917 N N . LYS A 1 127 ? -10.222 -5.218 -21.065 1.0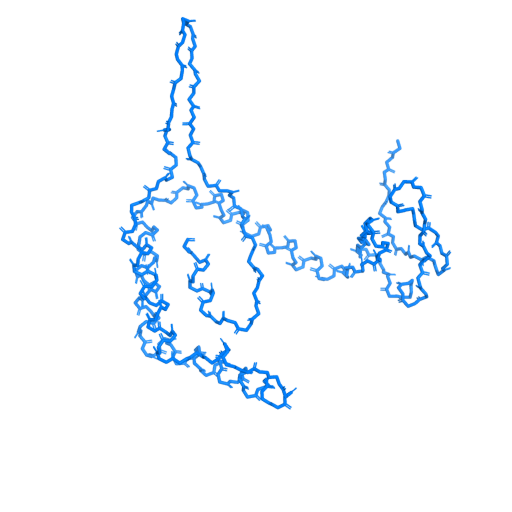0 95.38 127 LYS A N 1
ATOM 918 C CA . LYS A 1 127 ? -9.801 -3.838 -21.325 1.00 95.38 127 LYS A CA 1
ATOM 919 C C . LYS A 1 127 ? -9.028 -3.275 -20.134 1.00 95.38 127 LYS A C 1
ATOM 921 O O . LYS A 1 127 ? -7.995 -2.642 -20.335 1.00 95.38 127 LYS A O 1
ATOM 926 N N . MET A 1 128 ? -9.504 -3.505 -18.912 1.00 95.56 128 MET A N 1
ATOM 927 C CA . MET A 1 128 ? -8.823 -3.098 -17.688 1.00 95.56 128 MET A CA 1
ATOM 928 C C . MET A 1 128 ? -7.473 -3.804 -17.565 1.00 95.56 128 MET A C 1
ATOM 930 O O . MET A 1 128 ? -6.465 -3.136 -17.348 1.00 95.56 128 MET A O 1
ATOM 934 N N . ARG A 1 129 ? -7.431 -5.121 -17.801 1.00 96.50 129 ARG A N 1
ATOM 935 C CA . ARG A 1 129 ? -6.184 -5.897 -17.834 1.00 96.50 129 ARG A CA 1
ATOM 936 C C . ARG A 1 129 ? -5.193 -5.336 -18.857 1.00 96.50 129 ARG A C 1
ATOM 938 O O . ARG A 1 129 ? -4.033 -5.126 -18.518 1.00 96.50 129 ARG A O 1
ATOM 945 N N . ALA A 1 130 ? -5.643 -5.051 -20.082 1.00 96.44 130 ALA A N 1
ATOM 946 C CA . ALA A 1 130 ? -4.795 -4.449 -21.112 1.00 96.44 130 ALA A CA 1
ATOM 947 C C . ALA A 1 130 ? -4.246 -3.080 -20.674 1.00 96.44 130 ALA A C 1
ATOM 949 O O . ALA A 1 130 ? -3.049 -2.840 -20.791 1.00 96.44 130 ALA A O 1
ATOM 950 N N . GLY A 1 131 ? -5.090 -2.228 -20.082 1.00 95.50 131 GLY A N 1
ATOM 951 C CA . GLY A 1 131 ? -4.666 -0.931 -19.551 1.00 95.50 131 GLY A CA 1
ATOM 952 C C . GLY A 1 131 ? -3.604 -1.041 -18.452 1.00 95.50 131 GLY A C 1
ATOM 953 O O . GLY A 1 131 ? -2.641 -0.279 -18.463 1.00 95.50 131 GLY A O 1
ATOM 954 N N . MET A 1 132 ? -3.731 -2.017 -17.547 1.00 96.00 132 MET A N 1
ATOM 955 C CA . MET A 1 132 ? -2.720 -2.292 -16.516 1.00 96.00 132 MET A CA 1
ATOM 956 C C . MET A 1 132 ? -1.382 -2.726 -17.132 1.00 96.00 132 MET A C 1
ATOM 958 O O . MET A 1 132 ? -0.327 -2.244 -16.724 1.00 96.00 132 MET A O 1
ATOM 962 N N . ILE A 1 133 ? -1.417 -3.614 -18.133 1.00 96.94 133 ILE A N 1
ATOM 963 C CA . ILE A 1 133 ? -0.218 -4.084 -18.847 1.00 96.94 133 ILE A CA 1
ATOM 964 C C . ILE A 1 133 ? 0.481 -2.916 -19.551 1.00 96.94 133 ILE A C 1
ATOM 966 O O . ILE A 1 133 ? 1.703 -2.783 -19.463 1.00 96.94 133 ILE A O 1
ATOM 970 N N . ASP A 1 134 ? -0.282 -2.062 -20.230 1.00 95.56 134 ASP A N 1
ATOM 971 C CA . ASP A 1 134 ? 0.260 -0.893 -20.919 1.00 95.56 134 ASP A CA 1
ATOM 972 C C . ASP A 1 134 ? 0.863 0.109 -19.927 1.00 95.56 134 ASP A C 1
ATOM 974 O O . ASP A 1 134 ? 1.964 0.606 -20.162 1.00 95.56 134 ASP A O 1
ATOM 978 N N . GLY A 1 135 ? 0.208 0.346 -18.784 1.00 95.25 135 GLY A N 1
ATOM 979 C CA . GLY A 1 135 ? 0.743 1.182 -17.706 1.00 95.25 135 GLY A CA 1
ATOM 980 C C . GLY A 1 135 ? 2.095 0.684 -17.188 1.00 95.25 135 GLY A C 1
ATOM 981 O O . GLY A 1 135 ? 3.049 1.455 -17.107 1.00 95.25 135 GLY A O 1
ATOM 982 N N . LEU A 1 136 ? 2.222 -0.619 -16.925 1.00 95.94 136 LEU A N 1
ATOM 983 C CA . LEU A 1 136 ? 3.486 -1.231 -16.494 1.00 95.94 136 LEU A CA 1
ATOM 984 C C . LEU A 1 136 ? 4.594 -1.085 -17.549 1.00 95.94 136 LEU A C 1
ATOM 986 O O . LEU A 1 136 ? 5.744 -0.807 -17.210 1.00 95.94 136 LEU A O 1
ATOM 990 N N . ARG A 1 137 ? 4.263 -1.219 -18.839 1.00 95.81 137 ARG A N 1
ATOM 991 C CA . ARG A 1 137 ? 5.224 -1.001 -19.936 1.00 95.81 137 ARG A CA 1
ATOM 992 C C . ARG A 1 137 ? 5.657 0.457 -20.048 1.00 95.81 137 ARG A C 1
ATOM 994 O O . ARG A 1 137 ? 6.828 0.713 -20.309 1.00 95.81 137 ARG A O 1
ATOM 1001 N N . VAL A 1 138 ? 4.752 1.405 -19.803 1.00 95.00 138 VAL A N 1
ATOM 1002 C CA . VAL A 1 138 ? 5.111 2.827 -19.712 1.00 95.00 138 VAL A CA 1
ATOM 1003 C C . VAL A 1 138 ? 6.124 3.044 -18.587 1.00 95.00 138 VAL A C 1
ATOM 1005 O O . VAL A 1 138 ? 7.146 3.680 -18.828 1.00 95.00 138 VAL A O 1
ATOM 1008 N N . TRP A 1 139 ? 5.903 2.472 -17.399 1.00 93.50 139 TRP A N 1
ATOM 1009 C CA . TRP A 1 139 ? 6.852 2.572 -16.283 1.00 93.50 139 TRP A CA 1
ATOM 1010 C C . TRP A 1 139 ? 8.215 1.957 -16.594 1.00 93.50 139 TRP A C 1
ATOM 1012 O O . TRP A 1 139 ? 9.237 2.591 -16.339 1.00 93.50 139 TRP A O 1
ATOM 1022 N N . ARG A 1 140 ? 8.236 0.777 -17.226 1.00 94.38 140 ARG A N 1
ATOM 1023 C CA . ARG A 1 140 ? 9.460 0.128 -17.720 1.00 94.38 140 ARG A CA 1
ATOM 1024 C C . ARG A 1 140 ? 10.272 1.044 -18.645 1.00 94.38 140 ARG A C 1
ATOM 1026 O O . ARG A 1 140 ? 11.495 1.071 -18.564 1.00 94.38 140 ARG A O 1
ATOM 1033 N N . ASP A 1 141 ? 9.601 1.779 -19.530 1.00 93.75 141 ASP A N 1
ATOM 1034 C CA . ASP A 1 141 ? 10.256 2.586 -20.565 1.00 93.75 141 ASP A CA 1
ATOM 1035 C C . ASP A 1 141 ? 10.642 4.001 -20.071 1.00 93.75 141 ASP A C 1
ATOM 1037 O O . ASP A 1 141 ? 11.391 4.725 -20.742 1.00 93.75 141 ASP A O 1
ATOM 1041 N N . ILE A 1 142 ? 10.170 4.415 -18.888 1.00 91.19 142 ILE A N 1
ATOM 1042 C CA . ILE A 1 142 ? 10.540 5.694 -18.275 1.00 91.19 142 ILE A CA 1
ATOM 1043 C C . ILE A 1 142 ? 11.980 5.628 -17.759 1.00 91.19 142 ILE A C 1
ATOM 1045 O O . ILE A 1 142 ? 12.349 4.815 -16.917 1.00 91.19 142 ILE A O 1
ATOM 1049 N N . ARG A 1 143 ? 12.808 6.581 -18.204 1.00 85.31 143 ARG A N 1
ATOM 1050 C CA . ARG A 1 143 ? 14.147 6.762 -17.634 1.00 85.31 143 ARG A CA 1
ATOM 1051 C C . ARG A 1 143 ? 14.045 7.156 -16.162 1.00 85.31 143 ARG A C 1
ATOM 1053 O O . ARG A 1 143 ? 13.464 8.198 -15.842 1.00 85.31 143 ARG A O 1
ATOM 1060 N N . THR A 1 144 ? 14.684 6.363 -15.307 1.00 79.69 144 THR A N 1
ATOM 1061 C CA . THR A 1 144 ? 14.908 6.652 -13.885 1.00 79.69 144 THR A CA 1
ATOM 1062 C C . THR A 1 144 ? 15.461 8.065 -13.668 1.00 79.69 144 THR A C 1
ATOM 1064 O O . THR A 1 144 ? 16.262 8.587 -14.450 1.00 79.69 144 THR A O 1
ATOM 1067 N N . ARG A 1 145 ? 14.996 8.717 -12.602 1.00 80.75 145 ARG A N 1
ATOM 1068 C CA . ARG A 1 145 ? 15.442 10.061 -12.195 1.00 80.75 145 ARG A CA 1
ATOM 1069 C C . ARG A 1 145 ? 15.852 10.103 -10.725 1.00 80.75 145 ARG A C 1
ATOM 1071 O O . ARG A 1 145 ? 15.838 11.178 -10.122 1.00 80.75 145 ARG A O 1
ATOM 1078 N N . ARG A 1 146 ? 16.132 8.937 -10.139 1.00 81.50 146 ARG A N 1
ATOM 1079 C CA . ARG A 1 146 ? 16.525 8.810 -8.733 1.00 81.50 146 ARG A CA 1
ATOM 1080 C C . ARG A 1 146 ? 17.935 9.364 -8.544 1.00 81.50 146 ARG A C 1
ATOM 1082 O O . ARG A 1 146 ? 18.753 9.287 -9.458 1.00 81.50 146 ARG A O 1
ATOM 1089 N N . SER A 1 147 ? 18.176 9.971 -7.385 1.00 81.88 147 SER A N 1
ATOM 1090 C CA . SER A 1 147 ? 19.485 10.493 -6.973 1.00 81.88 147 SER A CA 1
ATOM 1091 C C . SER A 1 147 ? 20.131 11.418 -8.014 1.00 81.88 147 SER A C 1
ATOM 1093 O O . SER A 1 147 ? 21.322 11.337 -8.299 1.00 81.88 147 SER A O 1
ATOM 1095 N N . GLN A 1 148 ? 19.330 12.310 -8.604 1.00 89.19 148 GLN A N 1
ATOM 1096 C CA . GLN A 1 148 ? 19.795 13.279 -9.596 1.00 89.19 148 GLN A CA 1
ATOM 1097 C C . GLN A 1 148 ? 20.039 14.637 -8.935 1.00 89.19 148 GLN A C 1
ATOM 1099 O O . GLN A 1 148 ? 19.112 15.222 -8.372 1.00 89.19 148 GLN A O 1
ATOM 1104 N N . GLN A 1 149 ? 21.249 15.184 -9.061 1.00 93.19 149 GLN A N 1
ATOM 1105 C CA . GLN A 1 149 ? 21.505 16.580 -8.712 1.00 93.19 149 GLN A CA 1
ATOM 1106 C C . GLN A 1 149 ? 20.782 17.496 -9.709 1.00 93.19 149 GLN A C 1
ATOM 1108 O O . GLN A 1 149 ? 20.965 17.386 -10.922 1.00 93.19 149 GLN A O 1
ATOM 1113 N N . VAL A 1 150 ? 19.940 18.389 -9.198 1.00 95.69 150 VAL A N 1
ATOM 1114 C CA . VAL A 1 150 ? 19.118 19.316 -9.994 1.00 95.69 150 VAL A CA 1
ATOM 1115 C C . VAL A 1 150 ? 19.567 20.773 -9.869 1.00 95.69 150 VAL A C 1
ATOM 1117 O O . VAL A 1 150 ? 19.104 21.615 -10.632 1.00 95.69 150 VAL A O 1
ATOM 1120 N N . GLY A 1 151 ? 20.485 21.074 -8.946 1.00 96.38 151 GLY A N 1
ATOM 1121 C CA . GLY A 1 151 ? 21.055 22.409 -8.780 1.00 96.38 151 GLY A CA 1
ATOM 1122 C C . GLY A 1 151 ? 22.311 22.412 -7.913 1.00 96.38 151 GLY A C 1
ATOM 1123 O O . GLY A 1 151 ? 22.528 21.498 -7.117 1.00 96.38 151 GLY A O 1
ATOM 1124 N N . GLU A 1 152 ? 23.139 23.444 -8.071 1.00 97.75 152 GLU A N 1
ATOM 1125 C CA . GLU A 1 152 ? 24.300 23.723 -7.220 1.00 97.75 152 GLU A CA 1
ATOM 1126 C C . GLU A 1 152 ? 24.479 25.232 -7.053 1.00 97.75 152 GLU A C 1
ATOM 1128 O O . GLU A 1 152 ? 24.391 25.981 -8.026 1.00 97.75 152 GLU A O 1
ATOM 1133 N N . VAL A 1 153 ? 24.779 25.668 -5.833 1.00 97.88 153 VAL A N 1
ATOM 1134 C CA . VAL A 1 153 ? 25.294 27.009 -5.545 1.00 97.88 153 VAL A CA 1
ATOM 1135 C C . VAL A 1 153 ? 26.673 26.851 -4.922 1.00 97.88 153 VAL A C 1
ATOM 1137 O O . VAL A 1 153 ? 26.835 26.108 -3.953 1.00 97.88 153 VAL A O 1
ATOM 1140 N N . ARG A 1 154 ? 27.675 27.536 -5.481 1.00 97.88 154 ARG A N 1
ATOM 1141 C CA . ARG A 1 154 ? 29.082 27.384 -5.097 1.00 97.88 154 ARG A CA 1
ATOM 1142 C C . ARG A 1 154 ? 29.659 28.704 -4.598 1.00 97.88 154 ARG A C 1
ATOM 1144 O O . ARG A 1 154 ? 29.489 29.738 -5.236 1.00 97.88 154 ARG A O 1
ATOM 1151 N N . HIS A 1 155 ? 30.362 28.636 -3.476 1.00 97.31 155 HIS A N 1
ATOM 1152 C CA . HIS A 1 155 ? 31.072 29.740 -2.841 1.00 97.31 155 HIS A CA 1
ATOM 1153 C C . HIS A 1 155 ? 32.536 29.354 -2.607 1.00 97.31 155 HIS A C 1
ATOM 1155 O O . HIS A 1 155 ? 32.952 28.213 -2.829 1.00 97.31 155 HIS A O 1
ATOM 1161 N N . GLU A 1 156 ? 33.340 30.308 -2.147 1.00 96.75 156 GLU A N 1
ATOM 1162 C CA . GLU A 1 156 ? 34.697 30.010 -1.706 1.00 96.75 156 GLU A CA 1
ATOM 1163 C C . GLU A 1 156 ? 34.653 29.133 -0.443 1.00 96.75 156 GLU A C 1
ATOM 1165 O O . GLU A 1 156 ? 34.097 29.515 0.585 1.00 96.75 156 GLU A O 1
ATOM 1170 N N . GLY A 1 157 ? 35.198 27.919 -0.544 1.00 96.56 157 GLY A N 1
ATOM 1171 C CA . GLY A 1 157 ? 35.286 26.960 0.560 1.00 96.56 157 GLY A CA 1
ATOM 1172 C C . GLY A 1 157 ? 34.075 26.038 0.756 1.00 96.56 157 GLY A C 1
ATOM 1173 O O . GLY A 1 157 ? 34.194 25.083 1.520 1.00 96.56 157 GLY A O 1
ATOM 1174 N N . TRP A 1 158 ? 32.939 26.255 0.076 1.00 97.38 158 TRP A N 1
ATOM 1175 C CA . TRP A 1 158 ? 31.760 25.384 0.206 1.00 97.38 158 TRP A CA 1
ATOM 1176 C C . TRP A 1 158 ? 30.793 25.447 -0.986 1.00 97.38 158 TRP A C 1
ATOM 1178 O O . TRP A 1 158 ? 30.781 26.393 -1.772 1.00 97.38 158 TRP A O 1
ATOM 1188 N N . SER A 1 159 ? 29.947 24.423 -1.103 1.00 96.69 159 SER A N 1
ATOM 1189 C CA . SER A 1 159 ? 28.862 24.337 -2.086 1.00 96.69 159 SER A CA 1
ATOM 1190 C C . SER A 1 159 ? 27.615 23.716 -1.465 1.00 96.69 159 SER A C 1
ATOM 1192 O O . SER A 1 159 ? 27.716 22.876 -0.572 1.00 96.69 159 SER A O 1
ATOM 1194 N N . VAL A 1 160 ? 26.443 24.085 -1.974 1.00 97.69 160 VAL A N 1
ATOM 1195 C CA . VAL A 1 160 ? 25.157 23.455 -1.653 1.00 97.69 160 VAL A CA 1
ATOM 1196 C C . VAL A 1 160 ? 24.591 22.854 -2.929 1.00 97.69 160 VAL A C 1
ATOM 1198 O O . VAL A 1 160 ? 24.450 23.554 -3.929 1.00 97.69 160 VAL A O 1
ATOM 1201 N N . ALA A 1 161 ? 24.255 21.568 -2.886 1.00 97.06 161 ALA A N 1
ATOM 1202 C CA . ALA A 1 161 ? 23.654 20.846 -3.999 1.00 97.06 161 ALA A CA 1
ATOM 1203 C C . ALA A 1 161 ? 22.209 20.462 -3.667 1.00 97.06 161 ALA A C 1
ATOM 1205 O O . ALA A 1 161 ? 21.913 20.007 -2.562 1.00 97.06 161 ALA A O 1
ATOM 1206 N N . GLN A 1 162 ? 21.317 20.625 -4.638 1.00 96.50 162 GLN A N 1
ATOM 1207 C CA . GLN A 1 162 ? 19.940 20.155 -4.553 1.00 96.50 162 GLN A CA 1
ATOM 1208 C C . GLN A 1 162 ? 19.827 18.815 -5.275 1.00 96.50 162 GLN A C 1
ATOM 1210 O O . GLN A 1 162 ? 20.217 18.707 -6.437 1.00 96.50 162 GLN A O 1
ATOM 1215 N N . TRP A 1 163 ? 19.249 17.819 -4.607 1.00 94.00 163 TRP A N 1
ATOM 1216 C CA . TRP A 1 163 ? 19.085 16.465 -5.131 1.00 94.00 163 TRP A CA 1
ATOM 1217 C C . TRP A 1 163 ? 17.609 16.084 -5.210 1.00 94.00 163 TRP A C 1
ATOM 1219 O O . TRP A 1 163 ? 16.807 16.477 -4.364 1.00 94.00 163 TRP A O 1
ATOM 1229 N N . ARG A 1 164 ? 17.250 15.318 -6.242 1.00 91.25 164 ARG A N 1
ATOM 1230 C CA . ARG A 1 164 ? 15.976 14.603 -6.326 1.00 91.25 164 ARG A CA 1
ATOM 1231 C C . ARG A 1 164 ? 16.145 13.227 -5.693 1.00 91.25 164 ARG A C 1
ATOM 1233 O O . ARG A 1 164 ? 17.008 12.470 -6.130 1.00 91.25 164 ARG A O 1
ATOM 1240 N N . ASP A 1 165 ? 15.272 12.905 -4.748 1.00 88.44 165 ASP A N 1
ATOM 1241 C CA . ASP A 1 165 ? 15.258 11.631 -4.028 1.00 88.44 165 ASP A CA 1
ATOM 1242 C C . ASP A 1 165 ? 13.816 11.090 -3.919 1.00 88.44 165 ASP A C 1
ATOM 1244 O O . ASP A 1 165 ? 12.870 11.871 -4.096 1.00 88.44 165 ASP A O 1
ATOM 1248 N N . PRO A 1 166 ? 13.603 9.779 -3.694 1.00 88.44 166 PRO A N 1
ATOM 1249 C CA . PRO A 1 166 ? 12.270 9.229 -3.477 1.00 88.44 166 PRO A CA 1
ATOM 1250 C C . PRO A 1 166 ? 11.598 9.789 -2.217 1.00 88.44 166 PRO A C 1
ATOM 1252 O O . PRO A 1 166 ? 12.256 10.169 -1.254 1.00 88.44 166 PRO A O 1
ATOM 1255 N N . LEU A 1 167 ? 10.262 9.774 -2.199 1.00 89.94 167 LEU A N 1
ATOM 1256 C CA . LEU A 1 167 ? 9.464 10.253 -1.062 1.00 89.94 167 LEU A CA 1
ATOM 1257 C C . LEU A 1 167 ? 9.526 9.336 0.174 1.00 89.94 167 LEU A C 1
ATOM 1259 O O . LEU A 1 167 ? 9.190 9.781 1.268 1.00 89.94 167 LEU A O 1
ATOM 1263 N N . GLY A 1 168 ? 9.920 8.070 0.005 1.00 91.25 168 GLY A N 1
ATOM 1264 C CA . GLY A 1 168 ? 9.828 7.033 1.034 1.00 91.25 168 GLY A CA 1
ATOM 1265 C C . GLY A 1 168 ? 8.634 6.107 0.809 1.00 91.25 168 GLY A C 1
ATOM 1266 O O . GLY A 1 168 ? 8.302 5.773 -0.329 1.00 91.25 168 GLY A O 1
ATOM 1267 N N . VAL A 1 169 ? 7.988 5.689 1.898 1.00 92.88 169 VAL A N 1
ATOM 1268 C CA . VAL A 1 169 ? 6.796 4.831 1.856 1.00 92.88 169 VAL A CA 1
ATOM 1269 C C . VAL A 1 169 ? 5.555 5.667 1.543 1.00 92.88 169 VAL A C 1
ATOM 1271 O O . VAL A 1 169 ? 5.269 6.649 2.228 1.00 92.88 169 VAL A O 1
ATOM 1274 N N . VAL A 1 170 ? 4.792 5.248 0.532 1.00 91.75 170 VAL A N 1
ATOM 1275 C CA . VAL A 1 170 ? 3.534 5.887 0.125 1.00 91.75 170 VAL A CA 1
ATOM 1276 C C . VAL A 1 170 ? 2.374 4.924 0.370 1.00 91.75 170 VAL A C 1
ATOM 1278 O O . VAL A 1 170 ? 2.371 3.804 -0.133 1.00 91.75 170 VAL A O 1
ATOM 1281 N N . GLY A 1 171 ? 1.379 5.360 1.145 1.00 91.62 171 GLY A N 1
ATOM 1282 C CA . GLY A 1 171 ? 0.143 4.609 1.362 1.00 91.62 171 GLY A CA 1
ATOM 1283 C C . GLY A 1 171 ? -0.921 4.970 0.326 1.00 91.62 171 GLY A C 1
ATOM 1284 O O . GLY A 1 171 ? -1.259 6.143 0.171 1.00 91.62 171 GLY A O 1
ATOM 1285 N N . PHE A 1 172 ? -1.488 3.966 -0.346 1.00 89.31 172 PHE A N 1
ATOM 1286 C CA . PHE A 1 172 ? -2.592 4.138 -1.291 1.00 89.31 172 PHE A CA 1
ATOM 1287 C C . PHE A 1 172 ? -3.894 3.599 -0.697 1.00 89.31 172 PHE A C 1
ATOM 1289 O O . PHE A 1 172 ? -3.985 2.427 -0.342 1.00 89.31 172 PHE A O 1
ATOM 1296 N N . VAL A 1 173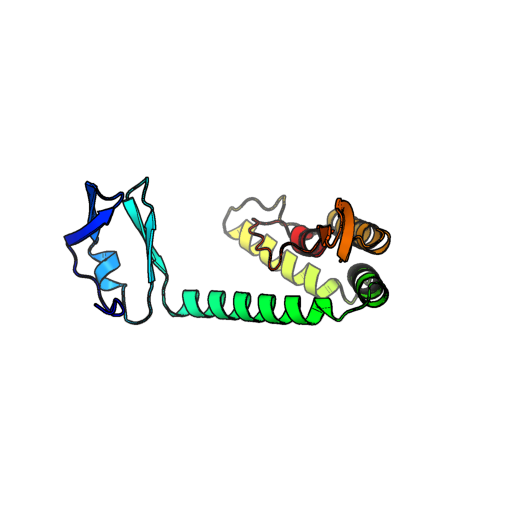 ? -4.924 4.445 -0.634 1.00 90.81 173 VAL A N 1
ATOM 1297 C CA . VAL A 1 173 ? -6.282 4.055 -0.230 1.00 90.81 173 VAL A CA 1
ATOM 1298 C C . VAL A 1 173 ? -7.203 4.228 -1.430 1.00 90.81 173 VAL A C 1
ATOM 1300 O O . VAL A 1 173 ? -7.324 5.324 -1.976 1.00 90.81 173 VAL A O 1
ATOM 1303 N N . PHE A 1 174 ? -7.845 3.146 -1.862 1.00 89.25 174 PHE A N 1
ATOM 1304 C CA . PHE A 1 174 ? -8.729 3.144 -3.024 1.00 89.25 174 PHE A CA 1
ATOM 1305 C C . PHE A 1 174 ? -9.933 2.228 -2.803 1.00 89.25 174 PHE A C 1
ATOM 1307 O O . PHE A 1 174 ? -9.897 1.307 -1.993 1.00 89.25 174 PHE A O 1
ATOM 1314 N N . GLU A 1 175 ? -11.008 2.477 -3.550 1.00 88.44 175 GLU A N 1
ATOM 1315 C CA . GLU A 1 175 ? -12.250 1.713 -3.448 1.00 88.44 175 GLU A CA 1
ATOM 1316 C C . GLU A 1 175 ? -12.581 1.037 -4.780 1.00 88.44 175 GLU A C 1
ATOM 1318 O O . GLU A 1 175 ? -12.805 1.711 -5.790 1.00 88.44 175 GLU A O 1
ATOM 1323 N N . GLY A 1 176 ? -12.638 -0.301 -4.762 1.00 84.19 176 GLY A N 1
ATOM 1324 C CA . GLY A 1 176 ? -13.208 -1.114 -5.837 1.00 84.19 176 GLY A CA 1
ATOM 1325 C C . GLY A 1 176 ? -12.584 -0.868 -7.208 1.00 84.19 176 GLY A C 1
ATOM 1326 O O . GLY A 1 176 ? -13.326 -0.781 -8.176 1.00 84.19 176 GLY A O 1
ATOM 1327 N N . ARG A 1 177 ? -11.258 -0.693 -7.281 1.00 89.88 177 ARG A N 1
ATOM 1328 C CA . ARG A 1 177 ? -10.497 -0.466 -8.521 1.00 89.88 177 ARG A CA 1
ATOM 1329 C C . ARG A 1 177 ? -9.280 -1.395 -8.579 1.00 89.88 177 ARG A C 1
ATOM 1331 O O . ARG A 1 177 ? -8.206 -0.996 -8.132 1.00 89.88 177 ARG A O 1
ATOM 1338 N N . PRO A 1 178 ? -9.419 -2.622 -9.105 1.00 90.69 178 PRO A N 1
ATOM 1339 C CA . PRO A 1 178 ? -8.316 -3.583 -9.148 1.00 90.69 178 PRO A CA 1
ATOM 1340 C C . PRO A 1 178 ? -7.086 -3.071 -9.909 1.00 90.69 178 PRO A C 1
ATOM 1342 O O . PRO A 1 178 ? -5.960 -3.403 -9.554 1.00 90.69 178 PRO A O 1
ATOM 1345 N N . ASN A 1 179 ? -7.281 -2.208 -10.911 1.00 90.88 179 ASN A N 1
ATOM 1346 C CA . ASN A 1 179 ? -6.186 -1.628 -11.689 1.00 90.88 179 ASN A CA 1
ATOM 1347 C C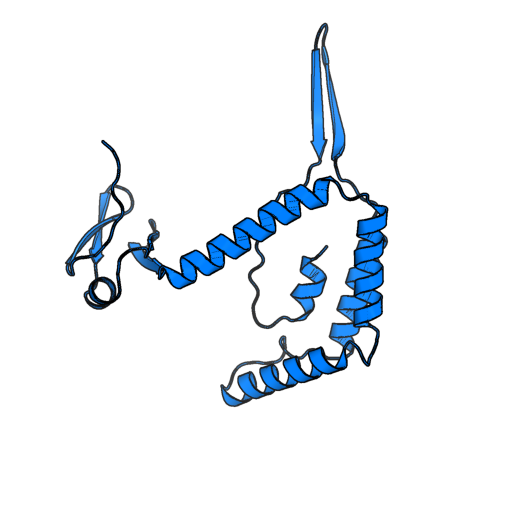 . ASN A 1 179 ? -5.195 -0.805 -10.856 1.00 90.88 179 ASN A C 1
ATOM 1349 O O . ASN A 1 179 ? -4.029 -0.715 -11.232 1.00 90.88 179 ASN A O 1
ATOM 1353 N N . VAL A 1 180 ? -5.619 -0.276 -9.701 1.00 90.25 180 VAL A N 1
ATOM 1354 C CA . VAL A 1 180 ? -4.740 0.504 -8.816 1.00 90.25 180 VAL A CA 1
ATOM 1355 C C . VAL A 1 180 ? -3.542 -0.321 -8.348 1.00 90.25 180 VAL A C 1
ATOM 1357 O O . VAL A 1 180 ? -2.483 0.248 -8.133 1.00 90.25 180 VAL A O 1
ATOM 1360 N N . PHE A 1 181 ? -3.649 -1.651 -8.265 1.00 85.88 181 PHE A N 1
ATOM 1361 C CA . PHE A 1 181 ? -2.502 -2.496 -7.925 1.00 85.88 181 PHE A CA 1
ATOM 1362 C C . PHE A 1 181 ? -1.375 -2.451 -8.964 1.00 85.88 181 PHE A C 1
ATOM 1364 O O . PHE A 1 181 ? -0.221 -2.590 -8.584 1.00 85.88 181 PHE A O 1
ATOM 1371 N N . ALA A 1 182 ? -1.678 -2.252 -10.250 1.00 86.12 182 ALA A N 1
ATOM 1372 C CA . ALA A 1 182 ? -0.642 -2.024 -11.258 1.00 86.12 182 ALA A CA 1
ATOM 1373 C C . ALA A 1 182 ? -0.215 -0.550 -11.263 1.00 86.12 182 ALA A C 1
ATOM 1375 O O . ALA A 1 182 ? 0.976 -0.254 -11.213 1.00 86.12 182 ALA A O 1
ATOM 1376 N N . ASP A 1 183 ? -1.182 0.371 -11.246 1.00 83.25 183 ASP A N 1
ATOM 1377 C CA . ASP A 1 183 ? -0.912 1.808 -11.360 1.00 83.25 183 ASP A CA 1
ATOM 1378 C C . ASP A 1 183 ? -0.078 2.353 -10.187 1.00 83.25 183 ASP A C 1
ATOM 1380 O O . ASP A 1 183 ? 0.785 3.199 -10.395 1.00 83.25 183 ASP A O 1
ATOM 1384 N N . ALA A 1 184 ? -0.309 1.860 -8.965 1.00 81.88 184 ALA A N 1
ATOM 1385 C CA . ALA A 1 184 ? 0.373 2.312 -7.750 1.00 81.88 184 ALA A CA 1
ATOM 1386 C C . ALA A 1 184 ? 1.789 1.737 -7.574 1.00 81.88 184 ALA A C 1
ATOM 1388 O O . ALA A 1 184 ? 2.485 2.133 -6.642 1.00 81.88 184 ALA A O 1
ATOM 1389 N N . THR A 1 185 ? 2.212 0.792 -8.422 1.00 76.19 185 THR A N 1
ATOM 1390 C CA . THR A 1 185 ? 3.579 0.236 -8.364 1.00 76.19 185 THR A CA 1
ATOM 1391 C C . THR A 1 185 ? 4.617 1.073 -9.107 1.00 76.19 185 THR A C 1
ATOM 1393 O O . THR A 1 185 ? 5.807 0.783 -8.983 1.00 76.19 185 THR A O 1
ATOM 1396 N N . GLY A 1 186 ? 4.177 2.074 -9.876 1.00 65.44 186 GLY A N 1
ATOM 1397 C CA . GLY A 1 186 ? 5.022 2.990 -10.645 1.00 65.44 186 GLY A CA 1
ATOM 1398 C C . GLY A 1 186 ? 5.406 4.279 -9.935 1.00 65.44 186 GLY A C 1
ATOM 1399 O O . GLY A 1 186 ? 4.716 4.665 -8.965 1.00 65.44 186 GLY A O 1
#

Foldseek 3Di:
DDDDDDAFDDFQDWDDALNPDTDGDHPVNRVPGGGQWDWDADRPPRDTDIGDNVNVVVVVVVLVVQQVVLVVCVVDDLVVVLVVLVVVLVLLPDCVSCVVVQVVLVVVLVVCVVVVHDQPQQHCDPVLSVVLSVLSNVVSPDDDQAFDFPDKDDDVPDIDTDTDHDPGDDDDDDDNHPSCVSNVSD

pLDDT: mean 93.94, std 5.09, range [65.44, 98.38]

Sequence (186 aa):
MTAQPLTSLTAGERILVGGDRFVMVPPALADAFGPGDRLVVVHDTGDLLHIPAAEGQIVAAAVSDATEAFAALAAVDDARITEFFDRFATLLADDAAFAPIAAANDADVDSARRRGRAIGRLVLDAKMRAGMIDGLRVWRDIRTRRSQQVGEVRHEGWSVAQWRDPLGVVGFVFEGRPNVFADATG

Radius of gyration: 23.91 Å; chains: 1; bounding box: 62×49×55 Å

Secondary structure (DSSP, 8-state):
-PPPPP----TTPEEEETTTEEEEPPHHHHHH--TT-EEEE-TTT--EEEE-HHHHHHHHHHHHHHHHHHHHHTTS-HHHHHHHHHHHHHHHH-HHHHHHHHHHHHHHHHHHHHTT---TTT---HHHHHHHHHHHHHHHHSPP-TTEEEEEEEETTEEEEEEE----------SS-TTHHHHTT-